Protein AF-A0A363SHT2-F1 (afdb_monomer_lite)

pLDDT: mean 72.34, std 19.56, range [39.34, 98.12]

Secondary structure (DSSP, 8-state):
-------------------------------------------HHHHHHHHHHHHTT---------EEEE-TTS-EEEESS-TT---------PPP----PPPP--TT--HHHHHHHHHHHHHHHTT-HHHHHHH--SHHHHHHHHHHHHHHHHS--TT--HHHHHHHHHHSHHHHHHHHHHHH--S-HHHHHHHHHHHHHHHTPPPP--TTSS---------------PPPP--------------PPPPP------

Structure (mmCIF, N/CA/C/O backbone):
data_AF-A0A363SHT2-F1
#
_entry.id   AF-A0A363SHT2-F1
#
loop_
_atom_site.group_PDB
_atom_site.id
_atom_site.type_symbol
_atom_site.label_atom_id
_atom_site.label_alt_id
_atom_site.label_comp_id
_atom_site.label_asym_id
_atom_site.label_entity_id
_atom_site.label_seq_id
_atom_site.pdbx_PDB_ins_code
_atom_site.Cartn_x
_atom_site.Cartn_y
_atom_site.Cartn_z
_atom_site.occupancy
_atom_site.B_iso_or_equiv
_atom_site.auth_seq_id
_atom_site.auth_comp_id
_atom_site.auth_asym_id
_atom_site.auth_atom_id
_atom_site.pdbx_PDB_model_num
ATOM 1 N N . MET A 1 1 ? 30.665 39.919 7.867 1.00 50.56 1 MET A N 1
ATOM 2 C CA . MET A 1 1 ? 29.995 41.044 7.183 1.00 50.56 1 MET A CA 1
ATOM 3 C C . MET A 1 1 ? 30.290 40.945 5.694 1.00 50.56 1 MET A C 1
ATOM 5 O O . MET A 1 1 ? 31.398 41.287 5.340 1.00 50.56 1 MET A O 1
ATOM 9 N N . VAL A 1 2 ? 29.365 40.445 4.868 1.00 44.41 2 VAL A N 1
ATOM 10 C CA . VAL A 1 2 ? 28.997 40.974 3.534 1.00 44.41 2 VAL A CA 1
ATOM 11 C C . VAL A 1 2 ? 27.617 40.382 3.218 1.00 44.41 2 VAL A C 1
ATOM 13 O O . VAL A 1 2 ? 27.341 39.222 3.510 1.00 44.41 2 VAL A O 1
ATOM 16 N N . ARG A 1 3 ? 26.731 41.256 2.747 1.00 39.69 3 ARG A N 1
ATOM 17 C CA . ARG A 1 3 ? 25.292 41.101 2.521 1.00 39.69 3 ARG A CA 1
ATOM 18 C C . ARG A 1 3 ? 25.002 40.490 1.142 1.00 39.69 3 ARG A C 1
ATOM 20 O O . ARG A 1 3 ? 25.698 40.808 0.191 1.00 39.69 3 ARG A O 1
ATOM 27 N N . ALA A 1 4 ? 23.912 39.722 1.097 1.00 48.81 4 ALA A N 1
ATOM 28 C CA . ALA A 1 4 ? 22.814 39.714 0.119 1.00 48.81 4 ALA A CA 1
ATOM 29 C C . ALA A 1 4 ? 23.090 39.887 -1.390 1.00 48.81 4 ALA A C 1
ATOM 31 O O . ALA A 1 4 ? 23.512 40.951 -1.826 1.00 48.81 4 ALA A O 1
ATOM 32 N N . ALA A 1 5 ? 22.585 38.930 -2.177 1.00 49.59 5 ALA A N 1
ATOM 33 C CA . ALA A 1 5 ? 21.776 39.219 -3.364 1.00 49.59 5 ALA A CA 1
ATOM 34 C C . ALA A 1 5 ? 20.878 38.014 -3.699 1.00 49.59 5 ALA A C 1
ATOM 36 O O . ALA A 1 5 ? 21.358 36.937 -4.038 1.00 49.59 5 ALA A O 1
ATOM 37 N N . SER A 1 6 ? 19.569 38.223 -3.572 1.00 49.66 6 SER A N 1
ATOM 38 C CA . SER A 1 6 ? 18.498 37.406 -4.143 1.00 49.66 6 SER A CA 1
ATOM 39 C C . SER A 1 6 ? 17.915 38.217 -5.297 1.00 49.66 6 SER A C 1
ATOM 41 O O . SER A 1 6 ? 17.675 39.409 -5.089 1.00 49.66 6 SER A O 1
ATOM 43 N N . PRO A 1 7 ? 17.663 37.609 -6.464 1.00 59.47 7 PRO A N 1
ATOM 44 C CA . PRO A 1 7 ? 16.694 38.184 -7.385 1.00 59.47 7 PRO A CA 1
ATOM 45 C C . PRO A 1 7 ? 15.676 37.161 -7.921 1.00 59.47 7 PRO A C 1
ATOM 47 O O . PRO A 1 7 ? 16.001 36.010 -8.192 1.00 59.47 7 PRO A O 1
ATOM 50 N N . ASP A 1 8 ? 14.450 37.669 -8.053 1.00 48.62 8 ASP A N 1
ATOM 51 C CA . ASP A 1 8 ? 13.393 37.320 -9.011 1.00 48.62 8 ASP A CA 1
ATOM 52 C C . ASP A 1 8 ? 12.760 35.913 -8.907 1.00 48.62 8 ASP A C 1
ATOM 54 O O . ASP A 1 8 ? 13.366 34.891 -9.190 1.00 48.62 8 ASP A O 1
ATOM 58 N N . GLY A 1 9 ? 11.494 35.739 -8.515 1.00 46.78 9 GLY A N 1
ATOM 59 C CA . GLY A 1 9 ? 10.354 36.632 -8.718 1.00 46.78 9 GLY A CA 1
ATOM 60 C C . GLY A 1 9 ? 9.773 36.454 -10.122 1.00 46.78 9 GLY A C 1
ATOM 61 O O . GLY A 1 9 ? 9.769 37.392 -10.908 1.00 46.78 9 GLY A O 1
ATOM 62 N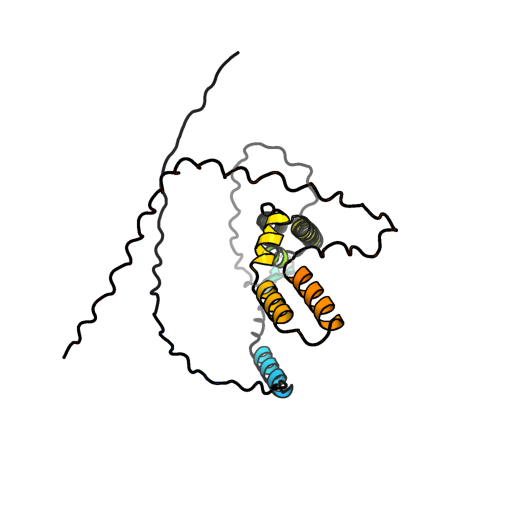 N . GLN A 1 10 ? 9.259 35.259 -10.434 1.00 49.62 10 GLN A N 1
ATOM 63 C CA . GLN A 1 10 ? 8.329 35.068 -11.550 1.00 49.62 10 GLN A CA 1
ATOM 64 C C . GLN A 1 10 ? 6.971 34.605 -11.037 1.00 49.62 10 GLN A C 1
ATOM 66 O O . GLN A 1 10 ? 6.826 33.571 -10.384 1.00 49.62 10 GLN A O 1
ATOM 71 N N . GLY A 1 11 ? 5.991 35.463 -11.304 1.00 43.19 11 GLY A N 1
ATOM 72 C CA . GLY A 1 11 ? 4.601 35.307 -10.946 1.00 43.19 11 GLY A CA 1
ATOM 73 C C . GLY A 1 11 ? 3.814 34.436 -11.920 1.00 43.19 11 GLY A C 1
ATOM 74 O O . GLY A 1 11 ? 4.180 34.248 -13.073 1.00 43.19 11 GLY A O 1
ATOM 75 N N . MET A 1 12 ? 2.686 33.971 -11.385 1.00 43.84 12 MET A N 1
ATOM 76 C CA . MET A 1 12 ? 1.380 33.826 -12.035 1.00 43.84 12 MET A CA 1
ATOM 77 C C . MET A 1 12 ? 1.352 33.257 -13.461 1.00 43.84 12 MET A C 1
ATOM 79 O O . MET A 1 12 ? 1.509 33.980 -14.438 1.00 43.84 12 MET A O 1
ATOM 83 N N . SER A 1 13 ? 0.843 32.029 -13.591 1.00 40.44 13 SER A N 1
ATOM 84 C CA . SER A 1 13 ? -0.590 31.832 -13.884 1.00 40.44 13 SER A CA 1
ATOM 85 C C . SER A 1 13 ? -0.982 30.345 -13.889 1.00 40.44 13 SER A C 1
ATOM 87 O O . SER A 1 13 ? -0.217 29.514 -14.374 1.00 40.44 13 SER A O 1
ATOM 89 N N . PRO A 1 14 ? -2.178 29.991 -13.384 1.00 55.97 14 PRO A N 1
ATOM 90 C CA . PRO A 1 14 ? -2.752 28.656 -13.521 1.00 55.97 14 PRO A CA 1
ATOM 91 C C . PRO A 1 14 ? -3.526 28.521 -14.846 1.00 55.97 14 PRO A C 1
ATOM 93 O O . PRO A 1 14 ? -4.375 29.370 -15.125 1.00 55.97 14 PRO A O 1
ATOM 96 N N . PRO A 1 15 ? -3.349 27.446 -15.633 1.00 53.75 15 PRO A N 1
ATOM 97 C CA . PRO A 1 15 ? -4.303 27.114 -16.676 1.00 53.75 15 PRO A CA 1
ATOM 98 C C . PRO A 1 15 ? -5.305 26.050 -16.204 1.00 53.75 15 PRO A C 1
ATOM 100 O O . PRO A 1 15 ? -4.964 24.915 -15.891 1.00 53.75 15 PRO A O 1
ATOM 103 N N . CYS A 1 16 ? -6.569 26.475 -16.211 1.00 39.34 16 CYS A N 1
ATOM 104 C CA . CYS A 1 16 ? -7.721 25.715 -16.694 1.00 39.34 16 CYS A CA 1
ATOM 105 C C . CYS A 1 16 ? -8.100 24.407 -15.974 1.00 39.34 16 CYS A C 1
ATOM 107 O O . CYS A 1 16 ? -7.708 23.308 -16.352 1.00 39.34 16 CYS A O 1
ATOM 109 N N . LYS A 1 17 ? -9.073 24.537 -15.063 1.00 46.62 17 LYS A N 1
ATOM 110 C CA . LYS A 1 17 ? -10.201 23.594 -15.002 1.00 46.62 17 LYS A CA 1
ATOM 111 C C . LYS A 1 17 ? -11.079 23.805 -16.241 1.00 46.62 17 LYS A C 1
ATOM 113 O O . LYS A 1 17 ? -11.510 24.936 -16.467 1.00 46.62 17 LYS A O 1
ATOM 118 N N . PRO A 1 18 ? -11.409 22.733 -16.970 1.00 49.47 18 PRO A N 1
ATOM 119 C CA . PRO A 1 18 ? -12.783 22.574 -17.421 1.00 49.47 18 PRO A CA 1
ATOM 120 C C . PRO A 1 18 ? -13.184 21.101 -17.344 1.00 49.47 18 PRO A C 1
ATOM 122 O O . PRO A 1 18 ? -12.811 20.323 -18.201 1.00 49.47 18 PRO A O 1
ATOM 125 N N . ASP A 1 19 ? -13.947 20.732 -16.320 1.00 44.53 19 ASP A N 1
ATOM 126 C CA . ASP A 1 19 ? -14.997 19.726 -16.484 1.00 44.53 19 ASP A CA 1
ATOM 127 C C . ASP A 1 19 ? -16.004 19.887 -15.349 1.00 44.53 19 ASP A C 1
ATOM 129 O O . ASP A 1 19 ? -15.957 19.269 -14.284 1.00 44.53 19 ASP A O 1
ATOM 133 N N . CYS A 1 20 ? -16.922 20.821 -15.598 1.00 47.88 20 CYS A N 1
ATOM 134 C CA . CYS A 1 20 ? -18.238 20.819 -14.992 1.00 47.88 20 CYS A CA 1
ATOM 135 C C . CYS A 1 20 ? -19.009 19.626 -15.562 1.00 47.88 20 CYS A C 1
ATOM 137 O O . CYS A 1 20 ? -19.718 19.760 -16.558 1.00 47.88 20 CYS A O 1
ATOM 139 N N . LEU A 1 21 ? -18.896 18.461 -14.924 1.00 50.66 21 LEU A N 1
ATOM 140 C CA . LEU A 1 21 ? -19.887 17.412 -15.122 1.00 50.66 21 LEU A CA 1
ATOM 141 C C . LEU A 1 21 ? -21.145 17.751 -14.304 1.00 50.66 21 LEU A C 1
ATOM 143 O O . LEU A 1 21 ? -21.045 18.141 -13.136 1.00 50.66 21 LEU A O 1
ATOM 147 N N . PRO A 1 22 ? -22.340 17.634 -14.903 1.00 48.81 22 PRO A N 1
ATOM 148 C CA . PRO A 1 22 ? -23.584 18.034 -14.272 1.00 48.81 22 PRO A CA 1
ATOM 149 C C . PRO A 1 22 ? -23.878 17.148 -13.062 1.00 48.81 22 PRO A C 1
ATOM 151 O O . PRO A 1 22 ? -24.035 15.930 -13.177 1.00 48.81 22 PRO A O 1
ATOM 154 N N . VAL A 1 23 ? -24.024 17.787 -11.899 1.00 45.69 23 VAL A N 1
ATOM 155 C CA . VAL A 1 23 ? -24.651 17.204 -10.711 1.00 45.69 23 VAL A CA 1
ATOM 156 C C . VAL A 1 23 ? -26.094 16.878 -11.082 1.00 45.69 23 VAL A C 1
ATOM 158 O O . VAL A 1 23 ? -27.006 17.700 -10.990 1.00 45.69 23 VAL A O 1
ATOM 161 N N . ARG A 1 24 ? -26.303 15.652 -11.556 1.00 47.28 24 ARG A N 1
ATOM 162 C CA . ARG A 1 24 ? -27.625 15.078 -11.750 1.00 47.28 24 ARG A CA 1
ATOM 163 C C . ARG A 1 24 ? -28.181 14.800 -10.359 1.00 47.28 24 ARG A C 1
ATOM 165 O O . ARG A 1 24 ? -27.897 13.773 -9.749 1.00 47.28 24 ARG A O 1
ATOM 172 N N . ALA A 1 25 ? -28.955 15.756 -9.857 1.00 50.97 25 ALA A N 1
ATOM 173 C CA . ALA A 1 25 ? -29.807 15.597 -8.695 1.00 50.97 25 ALA A CA 1
ATOM 174 C C . ALA A 1 25 ? -30.739 14.394 -8.913 1.00 50.97 25 ALA A C 1
ATOM 176 O O . ALA A 1 25 ? -31.792 14.501 -9.539 1.00 50.97 25 ALA A O 1
ATOM 177 N N . ARG A 1 26 ? -30.347 13.227 -8.399 1.00 43.50 26 ARG A N 1
ATOM 178 C CA . ARG A 1 26 ? -31.283 12.150 -8.092 1.00 43.50 26 ARG A CA 1
ATOM 179 C C . ARG A 1 26 ? -31.725 12.332 -6.650 1.00 43.50 26 ARG A C 1
ATOM 181 O O . ARG A 1 26 ? -31.137 11.774 -5.731 1.00 43.50 26 ARG A O 1
ATOM 188 N N . CYS A 1 27 ? -32.810 13.085 -6.484 1.00 44.81 27 CYS A N 1
ATOM 189 C CA . CYS A 1 27 ? -33.770 12.817 -5.424 1.00 44.81 27 CYS A CA 1
ATOM 190 C C . CYS A 1 27 ? -34.242 11.369 -5.596 1.00 44.81 27 CYS A C 1
ATOM 192 O O . CYS A 1 27 ? -35.141 11.097 -6.386 1.00 44.81 27 CYS A O 1
ATOM 194 N N . SER A 1 28 ? -33.599 10.436 -4.899 1.00 46.09 28 SER A N 1
ATOM 195 C CA . SER A 1 28 ? -34.169 9.115 -4.660 1.00 46.09 28 SER A CA 1
ATOM 196 C C . SER A 1 28 ? -34.730 9.163 -3.254 1.00 46.09 28 SER A C 1
ATOM 198 O O . SER A 1 28 ? -34.002 9.090 -2.267 1.00 46.09 28 SER A O 1
ATOM 200 N N . LEU A 1 29 ? -36.036 9.404 -3.210 1.00 44.66 29 LEU A N 1
ATOM 201 C CA . LEU A 1 29 ? -36.902 9.125 -2.079 1.00 44.66 29 LEU A CA 1
ATOM 202 C C . LEU A 1 29 ? -36.478 7.792 -1.457 1.00 44.66 29 LEU A C 1
ATOM 204 O O . LEU A 1 29 ? -36.393 6.783 -2.153 1.00 44.66 29 LEU A O 1
ATOM 208 N N . LEU A 1 30 ? -36.183 7.816 -0.161 1.00 43.12 30 LEU A N 1
ATOM 209 C CA . LEU A 1 30 ? -36.000 6.621 0.648 1.00 43.12 30 LEU A CA 1
ATOM 210 C C . LEU A 1 30 ? -37.286 5.781 0.598 1.00 43.12 30 LEU A C 1
ATOM 212 O O . LEU A 1 30 ? -38.319 6.266 1.063 1.00 43.12 30 LEU A O 1
ATOM 216 N N . PRO A 1 31 ? -37.260 4.518 0.140 1.00 44.00 31 PRO A N 1
ATOM 217 C CA . PRO A 1 31 ? -38.161 3.530 0.689 1.00 44.00 31 PRO A CA 1
ATOM 218 C C . PRO A 1 31 ? -37.568 3.086 2.029 1.00 44.00 31 PRO A C 1
ATOM 220 O O . PRO A 1 31 ? -36.501 2.477 2.101 1.00 44.00 31 PRO A O 1
ATOM 223 N N . THR A 1 32 ? -38.266 3.398 3.114 1.00 46.66 32 THR A N 1
ATOM 224 C CA . THR A 1 32 ? -38.098 2.760 4.421 1.00 46.66 32 THR A CA 1
ATOM 225 C C . THR A 1 32 ? -38.546 1.299 4.330 1.00 46.66 32 THR A C 1
ATOM 227 O O . THR A 1 32 ? -39.554 0.892 4.898 1.00 46.66 32 THR A O 1
ATOM 230 N N . SER A 1 33 ? -37.808 0.471 3.593 1.00 46.78 33 SER A N 1
ATOM 231 C CA . SER A 1 33 ? -37.979 -0.975 3.655 1.00 46.78 33 SER A CA 1
ATOM 232 C C . SER A 1 33 ? -37.160 -1.499 4.825 1.00 46.78 33 SER A C 1
ATOM 234 O O . SER A 1 33 ? -35.934 -1.581 4.772 1.00 46.78 33 SER A O 1
ATOM 236 N N . SER A 1 34 ? -37.875 -1.828 5.896 1.00 49.84 34 SER A N 1
ATOM 237 C CA . SER A 1 34 ? -37.427 -2.660 7.006 1.00 49.84 34 SER A CA 1
ATOM 238 C C . SER A 1 34 ? -36.919 -4.002 6.467 1.00 49.84 34 SER A C 1
ATOM 240 O O . SER A 1 34 ? -37.665 -4.970 6.316 1.00 49.84 34 SER A O 1
ATOM 242 N N . THR A 1 35 ? -35.637 -4.051 6.105 1.00 45.53 35 THR A N 1
ATOM 243 C CA . THR A 1 35 ? -34.984 -5.271 5.635 1.00 45.53 35 THR A CA 1
ATOM 244 C C . THR A 1 35 ? -34.654 -6.121 6.849 1.00 45.53 35 THR A C 1
ATOM 246 O O . THR A 1 35 ? -33.580 -6.043 7.447 1.00 45.53 35 THR A O 1
ATOM 249 N N . ARG A 1 36 ? -35.632 -6.944 7.223 1.00 50.72 36 ARG A N 1
ATOM 250 C CA . ARG A 1 36 ? -35.467 -8.114 8.080 1.00 50.72 36 ARG A CA 1
ATOM 251 C C . ARG A 1 36 ? -34.244 -8.886 7.570 1.00 50.72 36 ARG A C 1
ATOM 253 O O . ARG A 1 36 ? -34.292 -9.461 6.484 1.00 50.72 36 ARG A O 1
ATOM 260 N N . ARG A 1 37 ? -33.139 -8.851 8.329 1.00 46.28 37 ARG A N 1
ATOM 261 C CA . ARG A 1 37 ? -31.912 -9.637 8.099 1.00 46.28 37 ARG A CA 1
ATOM 262 C C . ARG A 1 37 ? -32.266 -11.124 8.096 1.00 46.28 37 ARG A C 1
ATOM 264 O O . ARG A 1 37 ? -32.144 -11.813 9.102 1.00 46.28 37 ARG A O 1
ATOM 271 N N . THR A 1 38 ? -32.696 -11.629 6.951 1.00 48.50 38 THR A N 1
ATOM 272 C CA . THR A 1 38 ? -32.522 -13.031 6.606 1.00 48.50 38 THR A CA 1
ATOM 273 C C . THR A 1 38 ? -31.072 -13.156 6.169 1.00 48.50 38 THR A C 1
ATOM 275 O O . THR A 1 38 ? -30.640 -12.544 5.194 1.00 48.50 38 THR A O 1
ATOM 278 N N . ARG A 1 39 ? -30.282 -13.877 6.969 1.00 44.69 39 ARG A N 1
ATOM 279 C CA . ARG A 1 39 ? -28.938 -14.315 6.595 1.00 44.69 39 ARG A CA 1
ATOM 280 C C . ARG A 1 39 ? -29.084 -15.155 5.324 1.00 44.69 39 ARG A C 1
ATOM 282 O O . ARG A 1 39 ? -29.376 -16.342 5.405 1.00 44.69 39 ARG A O 1
ATOM 289 N N . MET A 1 40 ? -28.947 -14.530 4.157 1.00 48.78 40 MET A N 1
ATOM 290 C CA . MET A 1 40 ? -28.800 -15.251 2.901 1.00 48.78 40 MET A CA 1
ATOM 291 C C . MET A 1 40 ? -27.422 -15.896 2.925 1.00 48.78 40 MET A C 1
ATOM 293 O O . MET A 1 40 ? -26.407 -15.244 2.701 1.00 48.78 40 MET A O 1
ATOM 297 N N . ILE A 1 41 ? -27.406 -17.178 3.272 1.00 55.34 41 ILE A N 1
ATOM 298 C CA . ILE A 1 41 ? -26.274 -18.068 3.056 1.00 55.34 41 ILE A CA 1
ATOM 299 C C . ILE A 1 41 ? -26.055 -18.085 1.533 1.00 55.34 41 ILE A C 1
ATOM 301 O O . ILE A 1 41 ? -26.952 -18.533 0.813 1.00 55.34 41 ILE A O 1
ATOM 305 N N . PRO A 1 42 ? -24.944 -17.543 1.005 1.00 53.88 42 PRO A N 1
ATOM 306 C CA . PRO A 1 42 ? -24.718 -17.505 -0.432 1.00 53.88 42 PRO A CA 1
ATOM 307 C C . PRO A 1 42 ? -24.632 -18.943 -0.949 1.00 53.88 42 PRO A C 1
ATOM 309 O O . PRO A 1 42 ? -23.798 -19.729 -0.506 1.00 53.88 42 PRO A O 1
ATOM 312 N N . HIS A 1 43 ? -25.538 -19.313 -1.855 1.00 52.31 43 HIS A N 1
ATOM 313 C CA . HIS A 1 43 ? -25.543 -20.650 -2.435 1.00 52.31 43 HIS A CA 1
ATOM 314 C C . HIS A 1 43 ? -24.277 -20.855 -3.281 1.00 52.31 43 HIS A C 1
ATOM 316 O O . HIS A 1 43 ? -24.085 -20.120 -4.256 1.00 52.31 43 HIS A O 1
ATOM 322 N N . PRO A 1 44 ? -23.445 -21.870 -2.973 1.00 71.19 44 PRO A N 1
ATOM 323 C CA . PRO A 1 44 ? -22.157 -22.090 -3.640 1.00 71.19 44 PRO A CA 1
ATOM 324 C C . PRO A 1 44 ? -22.311 -22.300 -5.154 1.00 71.19 44 PRO A C 1
ATOM 326 O O . PRO A 1 44 ? -21.435 -21.939 -5.935 1.00 71.19 44 PRO A O 1
ATOM 329 N N . ILE A 1 45 ? -23.480 -22.781 -5.584 1.00 73.75 45 ILE A N 1
ATOM 330 C CA . ILE A 1 45 ? -23.828 -23.022 -6.987 1.00 73.75 45 ILE A CA 1
ATOM 331 C C . ILE A 1 45 ? -23.872 -21.717 -7.803 1.00 73.75 45 ILE A C 1
ATOM 333 O O . ILE A 1 45 ? -23.447 -21.695 -8.956 1.00 73.75 45 ILE A O 1
ATOM 337 N N . ARG A 1 46 ? -24.330 -20.601 -7.214 1.00 67.94 46 ARG A N 1
ATOM 338 C CA . ARG A 1 46 ? -24.373 -19.309 -7.925 1.00 67.94 46 ARG A CA 1
ATOM 339 C C . ARG A 1 46 ? -22.984 -18.701 -8.107 1.00 67.94 46 ARG A C 1
ATOM 341 O O . ARG A 1 46 ? -22.751 -18.011 -9.093 1.00 67.94 46 ARG A O 1
ATOM 348 N N . LEU A 1 47 ? -22.066 -18.994 -7.188 1.00 74.56 47 LEU A N 1
ATOM 349 C CA . LEU A 1 47 ? -20.681 -18.531 -7.257 1.00 74.56 47 LEU A CA 1
ATOM 350 C C . LEU A 1 47 ? -19.886 -19.335 -8.302 1.00 74.56 47 LEU A C 1
ATOM 352 O O . LEU A 1 47 ? -19.142 -18.749 -9.083 1.00 74.56 47 LEU A O 1
ATOM 356 N N . ALA A 1 48 ? -20.135 -20.646 -8.403 1.00 74.38 48 ALA A N 1
ATOM 3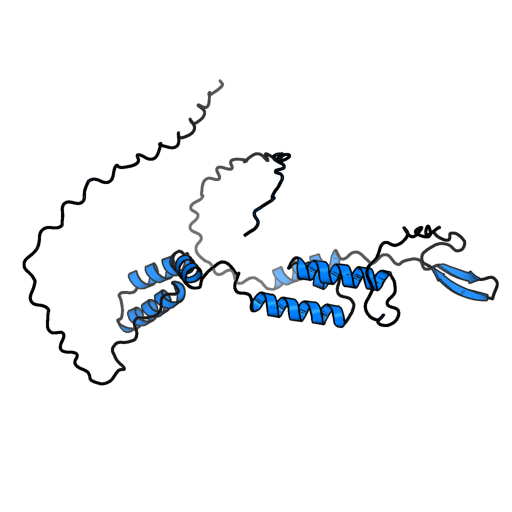57 C CA . ALA A 1 48 ? -19.533 -21.507 -9.424 1.00 74.38 48 ALA A CA 1
ATOM 358 C C . ALA A 1 48 ? -19.947 -21.127 -10.861 1.00 74.38 48 ALA A C 1
ATOM 360 O O . ALA A 1 48 ? -19.100 -21.067 -11.752 1.00 74.38 48 ALA A O 1
ATOM 361 N N . LEU A 1 49 ? -21.229 -20.809 -11.089 1.00 75.31 49 LEU A N 1
ATOM 362 C CA . LEU A 1 49 ? -21.715 -20.383 -12.411 1.00 75.31 49 LEU A CA 1
ATOM 363 C C . LEU A 1 49 ? -21.127 -19.035 -12.852 1.00 75.31 49 LEU A C 1
ATOM 365 O O . LEU A 1 49 ? -20.779 -18.874 -14.020 1.00 75.31 49 LEU A O 1
ATOM 369 N N . ALA A 1 50 ? -20.961 -18.088 -11.924 1.00 77.31 50 ALA A N 1
ATOM 370 C CA . ALA A 1 50 ? -20.316 -16.811 -12.222 1.00 77.31 50 ALA A CA 1
ATOM 371 C C . ALA A 1 50 ? -18.831 -16.988 -12.584 1.00 77.31 50 ALA A C 1
ATOM 373 O O . ALA A 1 50 ? -18.343 -16.340 -13.506 1.00 77.31 50 ALA A O 1
ATOM 374 N N . PHE A 1 51 ? -18.125 -17.902 -11.911 1.00 76.62 51 PHE A N 1
ATOM 375 C CA . PHE A 1 51 ? -16.715 -18.171 -12.196 1.00 76.62 51 PHE A CA 1
ATOM 376 C C . PHE A 1 51 ? -16.509 -18.814 -13.577 1.00 76.62 51 PHE A C 1
ATOM 378 O O . PHE A 1 51 ? -15.630 -18.392 -14.326 1.00 76.62 51 PHE A O 1
ATOM 385 N N . MET A 1 52 ? -17.360 -19.773 -13.961 1.00 77.81 52 MET A N 1
ATOM 386 C CA . MET A 1 52 ? -17.282 -20.420 -15.281 1.00 77.81 52 MET A CA 1
ATOM 387 C C . MET A 1 52 ? -17.555 -19.447 -16.438 1.00 77.81 52 MET A C 1
ATOM 389 O O . MET A 1 52 ? -16.894 -19.536 -17.471 1.00 77.81 52 MET A O 1
ATOM 393 N N . ALA A 1 53 ? -18.459 -18.476 -16.263 1.00 77.31 53 ALA A N 1
ATOM 394 C CA . ALA A 1 53 ? -18.726 -17.461 -17.286 1.00 77.31 53 ALA A CA 1
ATOM 395 C C . ALA A 1 53 ? -17.526 -16.519 -17.524 1.00 77.31 53 ALA A C 1
ATOM 397 O O . ALA A 1 53 ? -17.288 -16.087 -18.652 1.00 77.31 53 ALA A O 1
ATOM 398 N N . ILE A 1 54 ? -16.736 -16.233 -16.483 1.00 76.31 54 ILE A N 1
ATOM 399 C CA . ILE A 1 54 ? -15.546 -15.373 -16.589 1.00 76.31 54 ILE A CA 1
ATOM 400 C C . ILE A 1 54 ? -14.408 -16.101 -17.321 1.00 76.31 54 ILE A C 1
ATOM 402 O O . ILE A 1 54 ? -13.713 -15.495 -18.133 1.00 76.31 54 ILE A O 1
ATOM 406 N N . LEU A 1 55 ? -14.256 -17.413 -17.114 1.00 72.12 55 LEU A N 1
ATOM 407 C CA . LEU A 1 55 ? -13.234 -18.216 -17.796 1.00 72.12 55 LEU A CA 1
ATOM 408 C C . LEU A 1 55 ? -13.469 -18.320 -19.313 1.00 72.12 55 LEU A C 1
ATOM 410 O O . LEU A 1 55 ? -12.502 -18.296 -20.073 1.00 72.12 55 LEU A O 1
ATOM 414 N N . SER A 1 56 ? -14.726 -18.341 -19.775 1.00 72.06 56 SER A N 1
ATOM 415 C CA . SER A 1 56 ? -15.044 -18.422 -21.213 1.00 72.06 56 SER A CA 1
ATOM 416 C C . SER A 1 56 ? -14.766 -17.147 -22.018 1.00 72.06 56 SER A C 1
ATOM 418 O O . SER A 1 56 ? -14.756 -17.201 -23.244 1.00 72.06 56 SER A O 1
ATOM 420 N N . ALA A 1 57 ? -14.531 -16.009 -21.358 1.00 65.12 57 ALA A N 1
ATOM 421 C CA . ALA A 1 57 ? -14.251 -14.736 -22.026 1.00 65.12 57 ALA A CA 1
ATOM 422 C C . ALA A 1 57 ? -12.747 -14.428 -22.160 1.00 65.12 57 ALA A C 1
ATOM 424 O O . ALA A 1 57 ? -12.380 -13.323 -22.561 1.00 65.12 57 ALA A O 1
ATOM 425 N N . SER A 1 58 ? -11.869 -15.381 -21.830 1.00 54.22 58 SER A N 1
ATOM 426 C CA . SER A 1 58 ? -10.426 -15.190 -21.990 1.00 54.22 58 SER A CA 1
ATOM 427 C C . SER A 1 58 ? -10.071 -15.193 -23.481 1.00 54.22 58 SER A C 1
ATOM 429 O O . SER A 1 58 ? -10.329 -16.195 -24.153 1.00 54.22 58 SER A O 1
ATOM 431 N N . PRO A 1 59 ? -9.504 -14.103 -24.028 1.00 58.38 59 PRO A N 1
ATOM 432 C CA . PRO A 1 59 ? -9.129 -14.056 -25.431 1.00 58.38 59 PRO A CA 1
ATOM 433 C C . PRO A 1 59 ? -8.096 -15.147 -25.710 1.00 58.38 59 PRO A C 1
ATOM 435 O O . PRO A 1 59 ? -7.075 -15.246 -25.029 1.00 58.38 59 PRO A O 1
ATOM 438 N N . VAL A 1 60 ? -8.377 -15.978 -26.714 1.00 65.31 60 VAL A N 1
ATOM 439 C CA . VAL A 1 60 ? -7.409 -16.923 -27.271 1.00 65.31 60 VAL A CA 1
ATOM 440 C C . VAL A 1 60 ? -6.204 -16.098 -27.704 1.00 65.31 60 VAL A C 1
ATOM 442 O O . VAL A 1 60 ? -6.329 -15.244 -28.582 1.00 65.31 60 VAL A O 1
ATOM 445 N N . PHE A 1 61 ? -5.065 -16.300 -27.040 1.00 54.44 61 PHE A N 1
ATOM 446 C CA . PHE A 1 61 ? -3.807 -15.665 -27.410 1.00 54.44 61 PHE A CA 1
ATOM 447 C C . PHE A 1 61 ? -3.601 -15.866 -28.909 1.00 54.44 61 PHE A C 1
ATOM 449 O O . PHE A 1 61 ? -3.543 -17.002 -29.385 1.00 54.44 61 PHE A O 1
ATOM 456 N N . ALA A 1 62 ? -3.568 -14.757 -29.646 1.00 57.72 62 ALA A N 1
ATOM 457 C CA . ALA A 1 62 ? -3.302 -14.755 -31.070 1.00 57.72 62 ALA A CA 1
ATOM 458 C C . ALA A 1 62 ? -2.027 -15.568 -31.313 1.00 57.72 62 ALA A C 1
ATOM 460 O O . ALA A 1 62 ? -0.962 -15.232 -30.795 1.00 57.72 62 ALA A O 1
ATOM 461 N N . GLN A 1 63 ? -2.150 -16.674 -32.045 1.00 61.44 63 GLN A N 1
ATOM 462 C CA . GLN A 1 63 ? -1.004 -17.465 -32.464 1.00 61.44 63 GLN A CA 1
ATOM 463 C C . GLN A 1 63 ? -0.183 -16.594 -33.417 1.00 61.44 63 GLN A C 1
ATOM 465 O O . GLN A 1 63 ? -0.542 -16.440 -34.583 1.00 61.44 63 GLN A O 1
ATOM 470 N N . GLY A 1 64 ? 0.875 -15.964 -32.901 1.00 68.38 64 GLY A N 1
ATOM 471 C CA . GLY A 1 64 ? 1.822 -15.213 -33.717 1.00 68.38 64 GLY A CA 1
ATOM 472 C C . GLY A 1 64 ? 2.390 -16.133 -34.795 1.00 68.38 64 GLY A C 1
ATOM 473 O O . GLY A 1 64 ? 2.936 -17.194 -34.486 1.00 68.38 64 GLY A O 1
ATOM 474 N N . GLN A 1 65 ? 2.202 -15.773 -36.064 1.00 78.00 65 GLN A N 1
ATOM 475 C CA . GLN A 1 65 ? 2.802 -16.500 -37.177 1.00 78.00 65 GLN A CA 1
ATOM 476 C C . GLN A 1 65 ? 4.294 -16.158 -37.231 1.00 78.00 65 GLN A C 1
ATOM 478 O O . GLN A 1 65 ? 4.678 -15.096 -37.706 1.00 78.00 65 GLN A O 1
ATOM 483 N N . PHE A 1 66 ? 5.140 -17.062 -36.738 1.00 84.75 66 PHE A N 1
ATOM 484 C CA . PHE A 1 66 ? 6.589 -16.929 -36.867 1.00 84.75 66 PHE A CA 1
ATOM 485 C C . PHE A 1 66 ? 7.030 -17.354 -38.272 1.00 84.75 66 PHE A C 1
ATOM 487 O O . PHE A 1 66 ? 6.823 -18.498 -38.687 1.00 84.75 66 PHE A O 1
ATOM 494 N N . HIS A 1 67 ? 7.691 -16.457 -38.999 1.00 86.75 67 HIS A N 1
ATOM 495 C CA . HIS A 1 67 ? 8.279 -16.746 -40.300 1.00 86.75 67 HIS A CA 1
ATOM 496 C C . HIS A 1 67 ? 9.711 -17.264 -40.131 1.00 86.75 67 HIS A C 1
ATOM 498 O O . HIS A 1 67 ? 10.563 -16.633 -39.503 1.00 86.75 67 HIS A O 1
ATOM 504 N N . LYS A 1 68 ? 9.989 -18.438 -40.708 1.00 93.25 68 LYS A N 1
ATOM 505 C CA . LYS A 1 68 ? 11.329 -19.034 -40.751 1.00 93.25 68 LYS A CA 1
ATOM 506 C C . LYS A 1 68 ? 12.115 -18.426 -41.917 1.00 93.25 68 LYS A C 1
ATOM 508 O O . LYS A 1 68 ? 11.867 -18.770 -43.069 1.00 93.25 68 LYS A O 1
ATOM 513 N N . CYS A 1 69 ? 13.077 -17.562 -41.620 1.00 91.19 69 CYS A N 1
ATOM 514 C CA . CYS A 1 69 ? 13.949 -16.929 -42.605 1.00 91.19 69 CYS A CA 1
ATOM 515 C C . CYS A 1 69 ? 15.304 -17.633 -42.663 1.00 91.19 69 CYS A C 1
ATOM 517 O O . CYS A 1 69 ? 15.936 -17.860 -41.631 1.00 91.19 69 CYS A O 1
ATOM 519 N N . VAL A 1 70 ? 15.762 -17.962 -43.870 1.00 93.81 70 VAL A N 1
ATOM 520 C CA . VAL A 1 70 ? 17.096 -18.527 -44.111 1.00 93.81 70 VAL A CA 1
ATOM 521 C C . VAL A 1 70 ? 17.955 -17.443 -44.747 1.00 93.81 70 VAL A C 1
ATOM 523 O O . VAL A 1 70 ? 17.560 -16.866 -45.758 1.00 93.81 70 VAL A O 1
ATOM 526 N N . ASP A 1 71 ? 19.093 -17.127 -44.136 1.00 88.38 71 ASP A N 1
ATOM 527 C CA . ASP A 1 71 ? 20.030 -16.156 -44.698 1.00 88.38 71 ASP A CA 1
ATOM 528 C C . ASP A 1 71 ? 20.875 -16.759 -45.839 1.00 88.38 71 ASP A C 1
ATOM 530 O O . ASP A 1 71 ? 20.881 -17.969 -46.077 1.00 88.38 71 ASP A O 1
ATOM 534 N N . ALA A 1 72 ? 21.636 -15.914 -46.542 1.00 90.69 72 ALA A N 1
ATOM 535 C CA . 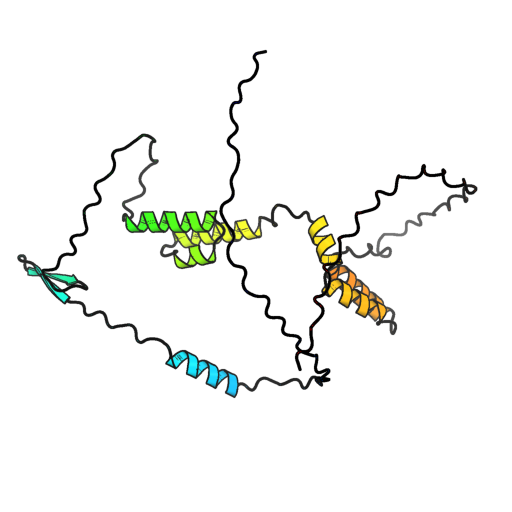ALA A 1 72 ? 22.529 -16.347 -47.623 1.00 90.69 72 ALA A CA 1
ATOM 536 C C . ALA A 1 72 ? 23.656 -17.299 -47.164 1.00 90.69 72 ALA A C 1
ATOM 538 O O . ALA A 1 72 ? 24.328 -17.902 -47.996 1.00 90.69 72 ALA A O 1
ATOM 539 N N . LYS A 1 73 ? 23.879 -17.436 -45.850 1.00 89.69 73 LYS A N 1
ATOM 540 C CA . LYS A 1 73 ? 24.863 -18.340 -45.238 1.00 89.69 73 LYS A CA 1
ATOM 541 C C . LYS A 1 73 ? 24.221 -19.643 -44.740 1.00 89.69 73 LYS A C 1
ATOM 543 O O . LYS A 1 73 ? 24.910 -20.459 -44.133 1.00 89.69 73 LYS A O 1
ATOM 548 N N . GLY A 1 74 ? 22.923 -19.847 -44.979 1.00 91.06 74 GLY A N 1
ATOM 549 C CA . GLY A 1 74 ? 22.173 -21.025 -44.541 1.00 91.06 74 GLY A CA 1
ATOM 550 C C . GLY A 1 74 ? 21.742 -20.997 -43.069 1.00 91.06 74 GLY A C 1
ATOM 551 O O . GLY A 1 74 ? 21.227 -21.994 -42.563 1.00 91.06 74 GLY A O 1
ATOM 552 N N . LYS A 1 75 ? 21.922 -19.881 -42.357 1.00 86.69 75 LYS A N 1
ATOM 553 C CA . LYS A 1 75 ? 21.479 -19.726 -40.970 1.00 86.69 75 LYS A CA 1
ATOM 554 C C . LYS A 1 75 ? 19.977 -19.463 -40.932 1.00 86.69 75 LYS A C 1
ATOM 556 O O . LYS A 1 75 ? 19.462 -18.560 -41.589 1.00 86.69 75 LYS A O 1
ATOM 561 N N . VAL A 1 76 ? 19.281 -20.230 -40.101 1.00 91.31 76 VAL A N 1
ATOM 562 C CA . VAL A 1 76 ? 17.846 -20.073 -39.857 1.00 91.31 76 VAL A CA 1
ATOM 563 C C . VAL A 1 76 ? 17.617 -19.068 -38.728 1.00 91.31 76 VAL A C 1
ATOM 565 O O . VAL A 1 76 ? 18.180 -19.206 -37.643 1.00 91.31 76 VAL A O 1
ATOM 568 N N . THR A 1 77 ? 16.755 -18.084 -38.963 1.00 87.88 77 THR A N 1
ATOM 569 C CA . THR A 1 77 ? 16.239 -17.154 -37.949 1.00 87.88 77 THR A CA 1
ATOM 570 C C . THR A 1 77 ? 14.712 -17.150 -37.993 1.00 87.88 77 THR A C 1
ATOM 572 O O . THR A 1 77 ? 14.131 -17.274 -39.067 1.00 87.88 77 THR A O 1
ATOM 575 N N . TYR A 1 78 ? 14.058 -17.052 -36.837 1.00 88.88 78 TYR A N 1
ATOM 576 C CA . TYR A 1 78 ? 12.600 -16.940 -36.744 1.00 88.88 78 TYR A CA 1
ATOM 577 C C . TYR A 1 78 ? 12.256 -15.493 -36.411 1.00 88.88 78 TYR A C 1
ATOM 579 O O . TYR A 1 78 ? 12.811 -14.943 -35.461 1.00 88.88 78 TYR A O 1
ATOM 587 N N . GLN A 1 79 ? 11.406 -14.871 -37.223 1.00 86.06 79 GLN A N 1
ATOM 588 C CA . GLN A 1 79 ? 10.993 -13.479 -37.056 1.00 86.06 79 GLN A CA 1
ATOM 589 C C . GLN A 1 79 ? 9.469 -13.372 -37.149 1.00 86.06 79 GLN A C 1
ATOM 591 O O . GLN A 1 79 ? 8.834 -14.151 -37.856 1.00 86.06 79 GLN A O 1
ATOM 596 N N . ASP A 1 80 ? 8.895 -12.386 -36.462 1.00 86.69 80 ASP A N 1
ATOM 597 C CA . ASP A 1 80 ? 7.448 -12.110 -36.462 1.00 86.69 80 ASP A CA 1
ATOM 598 C C . ASP A 1 80 ? 6.963 -11.391 -37.736 1.00 86.69 80 ASP A C 1
ATOM 600 O O . ASP A 1 80 ? 5.774 -11.136 -37.905 1.00 86.69 80 ASP A O 1
ATOM 604 N N . PHE A 1 81 ? 7.884 -11.060 -38.646 1.00 83.00 81 PHE A N 1
ATOM 605 C CA . PHE A 1 81 ? 7.623 -10.331 -39.887 1.00 83.00 81 PHE A CA 1
ATOM 606 C C . PHE A 1 81 ? 8.110 -11.139 -41.102 1.00 83.00 81 PHE A C 1
ATOM 608 O O . PHE A 1 81 ? 9.052 -11.930 -40.977 1.00 83.00 81 PHE A O 1
ATOM 615 N N . PRO A 1 82 ? 7.504 -10.959 -42.291 1.00 86.94 82 PRO A N 1
ATOM 616 C CA . PRO A 1 82 ? 7.918 -11.665 -43.499 1.00 86.94 82 PRO A CA 1
ATOM 617 C C . PRO A 1 82 ? 9.371 -11.343 -43.878 1.00 86.94 82 PRO A C 1
ATOM 619 O O . PRO A 1 82 ? 9.812 -10.191 -43.848 1.00 86.94 82 PRO A O 1
ATOM 622 N N . CYS A 1 83 ? 10.119 -12.378 -44.267 1.00 88.81 83 CYS A N 1
ATOM 623 C CA . CYS A 1 83 ? 11.533 -12.270 -44.620 1.00 88.81 83 CYS A CA 1
ATOM 624 C C . CYS A 1 83 ? 11.748 -11.226 -45.728 1.00 88.81 83 CYS A C 1
ATOM 626 O O . CYS A 1 83 ? 11.114 -11.292 -46.778 1.00 88.81 83 CYS A O 1
ATOM 628 N N . GLY A 1 84 ? 12.655 -10.272 -45.504 1.00 81.44 84 GLY A N 1
ATOM 629 C CA . GLY A 1 84 ? 12.961 -9.195 -46.456 1.00 81.44 84 GLY A CA 1
ATOM 630 C C . GLY A 1 84 ? 12.314 -7.847 -46.127 1.00 81.44 84 GLY A C 1
ATOM 631 O O . GLY A 1 84 ? 12.753 -6.835 -46.663 1.00 81.44 84 GLY A O 1
ATOM 632 N N . GLN A 1 85 ? 11.360 -7.796 -45.193 1.00 75.69 85 GLN A N 1
ATOM 633 C CA . GLN A 1 85 ? 10.896 -6.542 -44.596 1.00 75.69 85 GLN A CA 1
ATOM 634 C C . GLN A 1 85 ? 11.617 -6.317 -43.269 1.00 75.69 85 GLN A C 1
ATOM 636 O O . GLN A 1 85 ? 11.057 -6.512 -42.194 1.00 75.69 85 GLN A O 1
ATOM 641 N N . ALA A 1 86 ? 12.897 -5.945 -43.335 1.00 62.94 86 ALA A N 1
ATOM 642 C CA . ALA A 1 86 ? 13.575 -5.457 -42.143 1.00 62.94 86 ALA A CA 1
ATOM 643 C C . ALA A 1 86 ? 12.868 -4.161 -41.709 1.00 62.94 86 ALA A C 1
ATOM 645 O O . ALA A 1 86 ? 12.808 -3.226 -42.516 1.00 62.94 86 ALA A O 1
ATOM 646 N N . PRO A 1 87 ? 12.343 -4.063 -40.473 1.00 59.97 87 PRO A N 1
ATOM 647 C CA . PRO A 1 87 ? 11.946 -2.774 -39.945 1.00 59.97 87 PRO A CA 1
ATOM 648 C C . PRO A 1 87 ? 13.189 -1.898 -40.028 1.00 59.97 87 PRO A C 1
ATOM 650 O O . PRO A 1 87 ? 14.238 -2.250 -39.484 1.00 59.97 87 PRO A O 1
ATOM 653 N N . THR A 1 88 ? 13.105 -0.787 -40.754 1.00 55.56 88 THR A N 1
ATOM 654 C CA . THR A 1 88 ? 14.130 0.250 -40.707 1.00 55.56 88 THR A CA 1
ATOM 655 C C . THR A 1 88 ? 14.035 0.867 -39.317 1.00 55.56 88 THR A C 1
ATOM 657 O O . THR A 1 88 ? 13.400 1.896 -39.115 1.00 55.56 88 THR A O 1
ATOM 660 N N . VAL A 1 89 ? 14.570 0.166 -38.315 1.00 52.84 89 VAL A N 1
ATOM 661 C CA . VAL A 1 89 ? 14.765 0.694 -36.973 1.00 52.84 89 VAL A CA 1
ATOM 662 C C . VAL A 1 89 ? 15.770 1.809 -37.170 1.00 52.84 89 VAL A C 1
ATOM 664 O O . VAL A 1 89 ? 16.965 1.555 -37.309 1.00 52.84 89 VAL A O 1
ATOM 667 N N . GLY A 1 90 ? 15.256 3.031 -37.308 1.00 46.19 90 GLY A N 1
ATOM 668 C CA . GLY A 1 90 ? 16.068 4.226 -37.406 1.00 46.19 90 GLY A CA 1
ATOM 669 C C . GLY A 1 90 ? 17.068 4.195 -36.266 1.00 46.19 90 GLY A C 1
ATOM 670 O O . GLY A 1 90 ? 16.687 4.200 -35.098 1.00 46.19 90 GLY A O 1
ATOM 671 N N . THR A 1 91 ? 18.343 4.082 -36.616 1.00 41.03 91 THR A N 1
ATOM 672 C CA . THR A 1 91 ? 19.469 4.319 -35.722 1.00 41.03 91 THR A CA 1
ATOM 673 C C . THR A 1 91 ? 19.202 5.644 -35.009 1.00 41.03 91 THR A C 1
ATOM 675 O O . THR A 1 91 ? 19.153 6.668 -35.693 1.00 41.03 91 THR A O 1
ATOM 678 N N . PRO A 1 92 ? 18.969 5.672 -33.684 1.00 51.22 92 PRO A N 1
ATOM 679 C CA . PRO A 1 92 ? 18.830 6.934 -32.984 1.00 51.22 92 PRO A CA 1
ATOM 680 C C . PRO A 1 92 ? 20.180 7.644 -33.058 1.00 51.22 92 PRO A C 1
ATOM 682 O O . PRO A 1 92 ? 21.175 7.190 -32.492 1.00 51.22 92 PRO A O 1
ATOM 685 N N . GLU A 1 93 ? 20.215 8.731 -33.820 1.00 41.84 93 GLU A N 1
ATOM 686 C CA . GLU A 1 93 ? 21.343 9.645 -33.886 1.00 41.84 93 GLU A CA 1
ATOM 687 C C . GLU A 1 93 ? 21.577 10.197 -32.477 1.00 41.84 93 GLU A C 1
ATOM 689 O O . GLU A 1 93 ? 20.726 10.869 -31.894 1.00 41.84 93 GLU A O 1
ATOM 694 N N . ALA A 1 94 ? 22.699 9.802 -31.882 1.00 45.03 94 ALA A N 1
ATOM 695 C CA . ALA A 1 94 ? 23.057 10.156 -30.522 1.00 45.03 94 ALA A CA 1
ATOM 696 C C . ALA A 1 94 ? 23.300 11.675 -30.410 1.00 45.03 94 ALA A C 1
ATOM 698 O O . ALA A 1 94 ? 24.210 12.184 -31.071 1.00 45.03 94 ALA A O 1
ATOM 699 N N . PRO A 1 95 ? 22.572 12.420 -29.554 1.00 52.69 95 PRO A N 1
ATOM 700 C CA . PRO A 1 95 ? 22.970 13.777 -29.216 1.00 52.69 95 PRO A CA 1
ATOM 701 C C . PRO A 1 95 ? 24.263 13.742 -28.391 1.00 52.69 95 PRO A C 1
ATOM 703 O O . PRO A 1 95 ? 24.389 13.018 -27.402 1.00 52.69 95 PRO A O 1
ATOM 706 N N . ARG A 1 96 ? 25.247 14.519 -28.853 1.00 47.38 96 ARG A N 1
ATOM 707 C CA . ARG A 1 96 ? 26.578 14.659 -28.256 1.00 47.38 96 ARG A CA 1
ATOM 708 C C . ARG A 1 96 ? 26.518 15.185 -26.818 1.00 47.38 96 ARG A C 1
ATOM 710 O O . ARG A 1 96 ? 25.786 16.112 -26.493 1.00 47.38 96 ARG A O 1
ATOM 717 N N . SER A 1 97 ? 27.383 14.573 -26.021 1.00 48.19 97 SER A N 1
ATOM 718 C CA . SER A 1 97 ? 27.736 14.759 -24.617 1.00 48.19 97 SER A CA 1
ATOM 719 C C . SER A 1 97 ? 27.832 16.192 -24.078 1.00 48.19 97 SER A C 1
ATOM 721 O O . SER A 1 97 ? 28.459 17.059 -24.680 1.00 48.19 97 SER A O 1
ATOM 723 N N . GLY A 1 98 ? 27.386 16.343 -22.826 1.00 43.38 98 GLY A N 1
ATOM 724 C CA . GLY A 1 98 ? 27.819 17.369 -21.878 1.00 43.38 98 GLY A CA 1
ATOM 725 C C . GLY A 1 98 ? 27.911 16.795 -20.454 1.00 43.38 98 GLY A C 1
ATOM 726 O O . GLY A 1 98 ? 26.900 16.665 -19.782 1.00 43.38 98 GLY A O 1
ATOM 727 N N . ALA A 1 99 ? 29.131 16.411 -20.059 1.00 44.69 99 ALA A N 1
ATOM 728 C CA . ALA A 1 99 ? 29.706 16.277 -18.708 1.00 44.69 99 ALA A CA 1
ATOM 729 C C . ALA A 1 99 ? 28.857 15.781 -17.504 1.00 44.69 99 ALA A C 1
ATOM 731 O O . ALA A 1 99 ? 28.151 16.560 -16.874 1.00 44.69 99 ALA A O 1
ATOM 732 N N . ALA A 1 100 ? 29.109 14.535 -17.074 1.00 45.62 100 ALA A N 1
ATOM 733 C CA . ALA A 1 100 ? 29.438 14.139 -15.688 1.00 45.62 100 ALA A CA 1
ATOM 734 C C . ALA A 1 100 ? 29.802 12.635 -15.656 1.00 45.62 100 ALA A C 1
ATOM 736 O O . ALA A 1 100 ? 29.113 11.824 -16.271 1.00 45.62 100 ALA A O 1
ATOM 737 N N . SER A 1 101 ? 30.900 12.267 -14.984 1.00 46.56 101 SER A N 1
ATOM 738 C CA . SER A 1 101 ? 31.436 10.894 -14.897 1.00 46.56 101 SER A CA 1
ATOM 739 C C . SER A 1 101 ? 30.389 9.836 -14.514 1.00 46.56 101 SER A C 1
ATOM 741 O O . SER A 1 101 ? 29.814 9.945 -13.429 1.00 46.56 101 SER A O 1
ATOM 743 N N . PRO A 1 102 ? 30.198 8.762 -15.305 1.00 48.38 102 PRO A N 1
ATOM 744 C CA . PRO A 1 102 ? 29.467 7.592 -14.846 1.00 48.38 102 PRO A CA 1
ATOM 745 C C . PRO A 1 102 ? 30.384 6.647 -14.053 1.00 48.38 102 PRO A C 1
ATOM 747 O O . PRO A 1 102 ? 31.496 6.319 -14.468 1.00 48.38 102 PRO A O 1
ATOM 750 N N . ALA A 1 103 ? 29.880 6.227 -12.895 1.00 50.56 103 ALA A N 1
ATOM 751 C CA . ALA A 1 103 ? 30.407 5.174 -12.031 1.00 50.56 103 ALA A CA 1
ATOM 752 C C . ALA A 1 103 ? 30.545 3.824 -12.791 1.00 50.56 103 ALA A C 1
ATOM 754 O O . ALA A 1 103 ? 29.959 3.678 -13.869 1.00 50.56 103 ALA A O 1
ATOM 755 N N . PRO A 1 104 ? 31.340 2.857 -12.281 1.00 47.84 104 PRO A N 1
ATOM 756 C CA . PRO A 1 104 ? 31.808 1.706 -13.050 1.00 47.84 104 PRO A CA 1
ATOM 757 C C . PRO A 1 104 ? 30.658 0.878 -13.627 1.00 47.84 104 PRO A C 1
ATOM 759 O O . PRO A 1 104 ? 29.654 0.607 -12.976 1.00 47.84 104 PRO A O 1
ATOM 762 N N . ALA A 1 105 ? 30.831 0.518 -14.896 1.00 49.44 105 ALA A N 1
ATOM 763 C CA . ALA A 1 105 ? 29.870 -0.206 -15.702 1.00 49.44 105 ALA A CA 1
ATOM 764 C C . ALA A 1 105 ? 29.711 -1.649 -15.208 1.00 49.44 105 ALA A C 1
ATOM 766 O O . ALA A 1 105 ? 30.533 -2.510 -15.522 1.00 49.44 105 ALA A O 1
ATOM 767 N N . ASP A 1 106 ? 28.611 -1.916 -14.510 1.00 53.09 106 ASP A N 1
ATOM 768 C CA . ASP A 1 106 ? 28.087 -3.269 -14.380 1.00 53.09 106 ASP A CA 1
ATOM 769 C C . ASP A 1 106 ? 27.648 -3.773 -15.767 1.00 53.09 106 ASP A C 1
ATOM 771 O O . ASP A 1 106 ? 26.764 -3.228 -16.435 1.00 53.09 106 ASP A O 1
ATOM 775 N N . SER A 1 107 ? 28.391 -4.777 -16.222 1.00 48.00 107 SER A N 1
ATOM 776 C CA . SER A 1 107 ? 28.154 -5.748 -17.290 1.00 48.00 107 SER A CA 1
ATOM 777 C C . SER A 1 107 ? 26.861 -5.596 -18.105 1.00 48.00 107 SER A C 1
ATOM 779 O O . SER A 1 107 ? 25.816 -6.125 -17.751 1.00 48.00 107 SER A O 1
ATOM 781 N N . ALA A 1 108 ? 26.983 -4.940 -19.263 1.00 53.34 108 ALA A N 1
ATOM 782 C CA . ALA A 1 108 ? 26.246 -5.200 -20.509 1.00 53.34 108 ALA A CA 1
ATOM 783 C C . ALA A 1 108 ? 24.729 -5.506 -20.437 1.00 53.34 108 ALA A C 1
ATOM 785 O O . ALA A 1 108 ? 24.215 -6.257 -21.267 1.00 53.34 108 ALA A O 1
ATOM 786 N N . SER A 1 109 ? 23.979 -4.890 -19.521 1.00 65.62 109 SER A N 1
ATOM 787 C CA . SER A 1 109 ? 22.514 -4.886 -19.604 1.00 65.62 109 SER A CA 1
ATOM 788 C C . SER A 1 109 ? 22.093 -4.225 -20.918 1.00 65.62 109 SER A C 1
ATOM 790 O O . SER A 1 109 ? 22.527 -3.107 -21.222 1.00 65.62 109 SER A O 1
ATOM 792 N N . SER A 1 110 ? 21.274 -4.920 -21.713 1.00 87.75 110 SER A N 1
ATOM 793 C CA . SER A 1 110 ? 20.752 -4.413 -22.987 1.00 87.75 110 SER A CA 1
ATOM 794 C C . SER A 1 110 ? 20.118 -3.020 -22.801 1.00 87.75 110 SER A C 1
ATOM 796 O O . SER A 1 110 ? 19.642 -2.699 -21.706 1.00 87.75 110 SER A O 1
ATOM 798 N N . PRO A 1 111 ? 20.080 -2.158 -23.836 1.00 91.38 111 PRO A N 1
ATOM 799 C CA . PRO A 1 111 ? 19.492 -0.819 -23.713 1.00 91.38 111 PRO A CA 1
ATOM 800 C C . PRO A 1 111 ? 18.044 -0.850 -23.197 1.00 91.38 111 PRO A C 1
ATOM 802 O O . PRO A 1 111 ? 17.637 0.048 -22.466 1.00 91.38 111 PRO A O 1
ATOM 805 N N . VAL A 1 112 ? 17.299 -1.915 -23.508 1.00 92.75 112 VAL A N 1
ATOM 806 C CA . VAL A 1 112 ? 15.938 -2.154 -23.004 1.00 92.75 112 VAL A CA 1
ATOM 807 C C . VAL A 1 112 ? 15.932 -2.425 -21.498 1.00 92.75 112 VAL A C 1
ATOM 809 O O . VAL A 1 112 ? 15.109 -1.857 -20.785 1.00 92.75 112 VAL A O 1
ATOM 812 N N . MET A 1 113 ? 16.870 -3.230 -20.988 1.00 92.06 113 MET A N 1
ATOM 813 C CA . MET A 1 113 ? 16.972 -3.492 -19.548 1.00 92.06 113 MET A CA 1
ATOM 814 C C . MET A 1 113 ? 17.256 -2.212 -18.768 1.00 92.06 113 MET A C 1
ATOM 816 O O . MET A 1 113 ? 16.575 -1.932 -17.793 1.00 92.06 113 MET A O 1
ATOM 820 N N . ARG A 1 114 ? 18.147 -1.347 -19.265 1.00 92.81 114 ARG A N 1
ATOM 821 C CA . ARG A 1 114 ? 18.407 -0.048 -18.619 1.00 92.81 114 ARG A CA 1
ATOM 822 C C . ARG A 1 114 ? 17.158 0.834 -18.525 1.00 92.81 114 ARG A C 1
ATOM 824 O O . ARG A 1 114 ? 16.988 1.548 -17.539 1.00 92.81 114 ARG A O 1
ATOM 831 N N . GLN A 1 115 ? 16.290 0.798 -19.538 1.00 94.75 115 GLN A N 1
ATOM 832 C CA . GLN A 1 115 ? 15.023 1.535 -19.516 1.00 94.75 115 GLN A CA 1
ATOM 833 C C . GLN A 1 115 ? 14.038 0.944 -18.502 1.00 94.75 115 GLN A C 1
ATOM 835 O O . GLN A 1 115 ? 13.383 1.701 -17.788 1.00 94.75 115 GLN A O 1
ATOM 840 N N . LEU A 1 116 ? 13.960 -0.387 -18.407 1.00 95.75 116 LEU A N 1
ATOM 841 C CA . LEU A 1 116 ? 13.146 -1.077 -17.405 1.00 95.75 116 LEU A CA 1
ATOM 842 C C . LEU A 1 116 ? 13.617 -0.759 -15.984 1.00 95.75 116 LEU A C 1
ATOM 844 O O . LEU A 1 116 ? 12.798 -0.357 -15.162 1.00 95.75 116 LEU A O 1
ATOM 848 N N . ASP A 1 117 ? 14.920 -0.840 -15.717 1.00 96.06 117 ASP A N 1
ATOM 849 C CA . ASP A 1 117 ? 15.502 -0.513 -14.413 1.00 96.06 117 ASP A CA 1
ATOM 850 C C . ASP A 1 117 ? 15.162 0.933 -14.010 1.00 96.06 117 ASP A C 1
ATOM 852 O O . ASP A 1 117 ? 14.739 1.200 -12.882 1.00 96.06 117 ASP A O 1
ATOM 856 N N . ALA A 1 118 ? 15.305 1.879 -14.947 1.00 96.31 118 ALA A N 1
ATOM 857 C CA . ALA A 1 118 ? 14.969 3.283 -14.725 1.00 96.31 118 ALA A CA 1
ATOM 858 C C . ALA A 1 118 ? 13.469 3.483 -14.458 1.00 96.31 118 ALA A C 1
ATOM 860 O O . ALA A 1 118 ? 13.103 4.233 -13.553 1.00 96.31 118 ALA A O 1
ATOM 861 N N . ALA A 1 119 ? 12.598 2.795 -15.201 1.00 97.50 119 ALA A N 1
ATOM 862 C CA . ALA A 1 119 ? 11.151 2.881 -15.028 1.00 97.50 119 ALA A CA 1
ATOM 863 C C . ALA A 1 119 ? 10.687 2.278 -13.692 1.00 97.50 119 ALA A C 1
ATOM 865 O O . ALA A 1 119 ? 9.838 2.866 -13.019 1.00 97.50 119 ALA A O 1
ATOM 866 N N . VAL A 1 120 ? 11.270 1.149 -13.273 1.00 98.12 120 VAL A N 1
ATOM 867 C CA . VAL A 1 120 ? 11.003 0.529 -11.965 1.00 98.12 120 VAL A CA 1
ATOM 868 C C . VAL A 1 120 ? 11.443 1.463 -10.840 1.00 98.12 120 VAL A C 1
ATOM 870 O O . VAL A 1 120 ? 10.646 1.757 -9.949 1.00 98.12 120 VAL A O 1
ATOM 873 N N . LYS A 1 121 ? 12.665 2.008 -10.904 1.00 97.25 121 LYS A N 1
ATOM 874 C CA . LYS A 1 121 ? 13.158 2.973 -9.906 1.00 97.25 121 LYS A CA 1
ATOM 875 C C . LYS A 1 121 ? 12.308 4.242 -9.851 1.00 97.25 121 LYS A C 1
ATOM 877 O O . LYS A 1 121 ? 12.008 4.719 -8.761 1.00 97.25 121 LYS A O 1
ATOM 882 N N . ALA A 1 122 ? 11.876 4.766 -10.999 1.00 97.56 122 ALA A N 1
ATOM 883 C CA . ALA A 1 122 ? 10.992 5.929 -11.060 1.00 97.56 122 ALA A CA 1
ATOM 884 C C . ALA A 1 122 ? 9.619 5.647 -10.425 1.00 97.56 122 ALA A C 1
ATOM 886 O O . ALA A 1 122 ? 9.119 6.474 -9.664 1.00 97.56 122 ALA A O 1
ATOM 887 N N . ALA A 1 123 ? 9.030 4.473 -10.678 1.00 97.75 123 ALA A N 1
ATOM 888 C CA . ALA A 1 123 ? 7.772 4.066 -10.051 1.00 97.75 123 ALA A CA 1
ATOM 889 C C . ALA A 1 123 ? 7.913 3.914 -8.525 1.00 97.75 123 ALA A C 1
ATOM 891 O O . ALA A 1 123 ? 7.052 4.378 -7.779 1.00 97.75 123 ALA A O 1
ATOM 892 N N . ILE A 1 124 ? 9.025 3.338 -8.051 1.00 97.38 124 ILE A N 1
ATOM 893 C CA . ILE A 1 124 ? 9.340 3.242 -6.617 1.00 97.38 124 ILE A CA 1
ATOM 894 C C . ILE A 1 124 ? 9.480 4.637 -5.990 1.00 97.38 124 ILE A C 1
ATOM 896 O O . ILE A 1 124 ? 8.868 4.905 -4.956 1.00 97.38 124 ILE A O 1
ATOM 900 N N . ALA A 1 125 ? 10.223 5.546 -6.631 1.00 95.75 125 ALA A N 1
ATOM 901 C CA . ALA A 1 125 ? 10.397 6.921 -6.160 1.00 95.75 125 ALA A CA 1
ATOM 902 C C . ALA A 1 125 ? 9.064 7.692 -6.092 1.00 95.75 125 ALA A C 1
ATOM 904 O O . ALA A 1 125 ? 8.851 8.479 -5.171 1.00 95.75 125 ALA A O 1
ATOM 905 N N . GLY A 1 126 ? 8.144 7.418 -7.022 1.00 95.50 126 GLY A N 1
ATOM 906 C CA . GLY A 1 126 ? 6.776 7.944 -7.028 1.00 95.50 126 GLY A CA 1
ATOM 907 C C . GLY A 1 126 ? 5.816 7.286 -6.027 1.00 95.50 126 GLY A C 1
ATOM 908 O O . GLY A 1 126 ? 4.663 7.693 -5.958 1.00 95.50 126 GLY A O 1
ATOM 909 N N . ARG A 1 127 ? 6.266 6.293 -5.243 1.00 93.69 127 ARG A N 1
ATOM 910 C CA . ARG A 1 127 ? 5.443 5.441 -4.355 1.00 93.69 127 ARG A CA 1
ATOM 911 C C . ARG A 1 127 ? 4.382 4.587 -5.073 1.00 93.69 127 ARG A C 1
ATOM 913 O O . ARG A 1 127 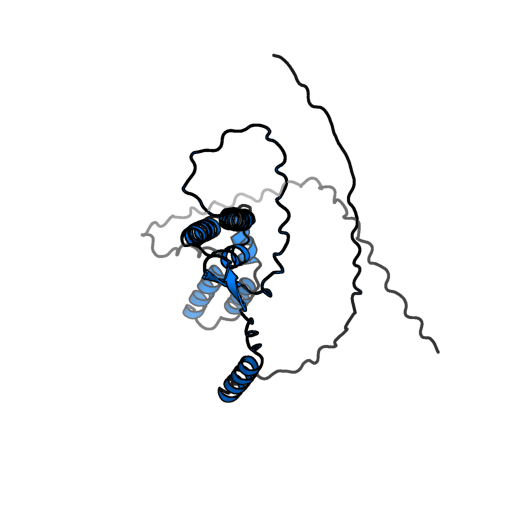? 3.515 4.016 -4.415 1.00 93.69 127 ARG A O 1
ATOM 920 N N . ASP A 1 128 ? 4.504 4.390 -6.384 1.00 96.56 128 ASP A N 1
ATOM 921 C CA . ASP A 1 128 ? 3.585 3.593 -7.206 1.00 96.56 128 ASP A CA 1
ATOM 922 C C . ASP A 1 128 ? 4.007 2.110 -7.266 1.00 96.56 128 ASP A C 1
ATOM 924 O O . ASP A 1 128 ? 4.346 1.567 -8.325 1.00 96.56 128 ASP A O 1
ATOM 928 N N . LEU A 1 129 ? 3.966 1.415 -6.121 1.00 96.75 129 LEU A N 1
ATOM 929 C CA . LEU A 1 129 ? 4.355 -0.005 -6.029 1.00 96.75 129 LEU A CA 1
ATOM 930 C C . LEU A 1 129 ? 3.593 -0.942 -6.991 1.00 96.75 129 LEU A C 1
ATOM 932 O O . LEU A 1 129 ? 4.233 -1.827 -7.562 1.00 96.75 129 LEU A O 1
ATOM 936 N N . PRO A 1 130 ? 2.276 -0.778 -7.251 1.00 97.44 130 PRO A N 1
ATOM 937 C CA . PRO A 1 130 ? 1.571 -1.628 -8.213 1.00 97.44 130 PRO A CA 1
ATOM 938 C C . PRO A 1 130 ? 2.147 -1.523 -9.629 1.00 97.44 130 PRO A C 1
ATOM 940 O O . PRO A 1 130 ? 2.287 -2.529 -10.323 1.00 97.44 130 PRO A O 1
ATOM 943 N N . ARG A 1 131 ? 2.537 -0.311 -10.044 1.00 97.56 131 ARG A N 1
ATOM 944 C CA . ARG A 1 131 ? 3.160 -0.073 -11.348 1.00 97.56 131 ARG A CA 1
ATOM 945 C C . ARG A 1 131 ? 4.572 -0.651 -11.397 1.00 97.56 131 ARG A C 1
ATOM 947 O O . ARG A 1 131 ? 4.923 -1.274 -12.393 1.00 97.56 131 ARG A O 1
ATOM 954 N N . ALA A 1 132 ? 5.350 -0.497 -10.324 1.00 97.94 132 ALA A N 1
ATOM 955 C CA . ALA A 1 132 ? 6.686 -1.082 -10.220 1.00 97.94 132 ALA A CA 1
ATOM 956 C C . ALA A 1 132 ? 6.649 -2.617 -10.350 1.00 97.94 132 ALA A C 1
ATOM 958 O O . ALA A 1 132 ? 7.420 -3.178 -11.125 1.00 97.94 132 ALA A O 1
ATOM 959 N N . ARG A 1 133 ? 5.699 -3.290 -9.680 1.00 98.06 133 ARG A N 1
ATOM 960 C CA . ARG A 1 133 ? 5.501 -4.751 -9.774 1.00 98.06 133 ARG A CA 1
ATOM 961 C C . ARG A 1 133 ? 5.158 -5.214 -11.192 1.00 98.06 133 ARG A C 1
ATOM 963 O O . ARG A 1 133 ? 5.637 -6.258 -11.612 1.00 98.06 133 ARG A O 1
ATOM 970 N N . GLY A 1 134 ? 4.381 -4.431 -11.945 1.00 97.56 134 GLY A N 1
ATOM 971 C CA . GLY A 1 134 ? 4.070 -4.732 -13.349 1.00 97.56 134 GLY A CA 1
ATOM 972 C C . GLY A 1 134 ? 5.258 -4.588 -14.310 1.00 97.56 134 GLY A C 1
ATOM 973 O O . GLY A 1 134 ? 5.240 -5.172 -15.388 1.00 97.56 134 GLY A O 1
ATOM 974 N N . LEU A 1 135 ? 6.289 -3.827 -13.927 1.00 97.50 135 LEU A N 1
ATOM 975 C CA . LEU A 1 135 ? 7.512 -3.608 -14.711 1.00 97.50 135 LEU A CA 1
ATOM 976 C C . LEU A 1 135 ? 8.679 -4.513 -14.262 1.00 97.50 135 LEU A C 1
ATOM 978 O O . LEU A 1 135 ? 9.722 -4.568 -14.917 1.00 97.50 135 LEU A O 1
ATOM 982 N N . ALA A 1 136 ? 8.533 -5.213 -13.136 1.00 96.88 136 ALA A N 1
ATOM 983 C CA . ALA A 1 136 ? 9.582 -6.031 -12.548 1.00 96.88 136 ALA A CA 1
ATOM 984 C C . ALA A 1 136 ? 9.734 -7.372 -13.280 1.00 96.88 136 ALA A C 1
ATOM 986 O O . ALA A 1 136 ? 8.871 -8.241 -13.207 1.00 96.88 136 ALA A O 1
ATOM 987 N N . VAL A 1 137 ? 10.869 -7.550 -13.961 1.00 96.50 137 VAL A N 1
ATOM 988 C CA . VAL A 1 137 ? 11.206 -8.786 -14.689 1.00 96.50 137 VAL A CA 1
ATOM 989 C C . VAL A 1 137 ? 12.465 -9.476 -14.158 1.00 96.50 137 VAL A C 1
ATOM 991 O O . VAL A 1 137 ? 12.693 -10.642 -14.463 1.00 96.50 137 VAL A O 1
ATOM 994 N N . THR A 1 138 ? 13.276 -8.790 -13.348 1.00 95.75 138 THR A N 1
ATOM 995 C CA . THR A 1 138 ? 14.507 -9.333 -12.750 1.00 95.75 138 THR A CA 1
ATOM 996 C C . THR A 1 138 ? 14.356 -9.507 -11.245 1.00 95.75 138 THR A C 1
ATOM 998 O O . THR A 1 138 ? 13.559 -8.818 -10.610 1.00 95.75 138 THR A O 1
ATOM 1001 N N . ALA A 1 139 ? 15.166 -10.388 -10.652 1.00 96.56 139 ALA A N 1
ATOM 1002 C CA . ALA A 1 139 ? 15.244 -10.537 -9.197 1.00 96.56 139 ALA A CA 1
ATOM 1003 C C . ALA A 1 139 ? 15.610 -9.214 -8.498 1.00 96.56 139 ALA A C 1
ATOM 1005 O O . ALA A 1 139 ? 15.031 -8.880 -7.469 1.00 96.56 139 ALA A O 1
ATOM 1006 N N . GLN A 1 140 ? 16.494 -8.422 -9.112 1.00 96.19 140 GLN A N 1
ATOM 1007 C CA . GLN A 1 140 ? 16.911 -7.124 -8.584 1.00 96.19 140 GLN A CA 1
ATOM 1008 C C . GLN A 1 140 ? 15.747 -6.120 -8.506 1.00 96.19 140 GLN A C 1
ATOM 1010 O O . GLN A 1 140 ? 15.652 -5.357 -7.548 1.00 96.19 140 GLN A O 1
ATOM 1015 N N . HIS A 1 141 ? 14.810 -6.146 -9.464 1.00 97.38 141 HIS A N 1
ATOM 1016 C CA . HIS A 1 141 ? 13.604 -5.309 -9.397 1.00 97.38 141 HIS A CA 1
ATOM 1017 C C . HIS A 1 141 ? 12.722 -5.680 -8.208 1.00 97.38 141 HIS A C 1
ATOM 1019 O O . HIS A 1 141 ? 12.198 -4.796 -7.533 1.00 97.38 141 HIS A O 1
ATOM 1025 N N . TRP A 1 142 ? 12.568 -6.978 -7.942 1.00 97.75 142 TRP A N 1
ATOM 1026 C CA . TRP A 1 142 ? 11.781 -7.459 -6.809 1.00 97.75 142 TRP A CA 1
ATOM 1027 C C . TRP A 1 142 ? 12.406 -7.075 -5.467 1.00 97.75 142 TRP A C 1
ATOM 1029 O O . TRP A 1 142 ? 11.670 -6.712 -4.554 1.00 97.75 142 TRP A O 1
ATOM 1039 N N . GLU A 1 143 ? 13.736 -7.077 -5.367 1.00 97.88 143 GLU A N 1
ATOM 1040 C CA . GLU A 1 143 ? 14.454 -6.628 -4.170 1.00 97.88 143 GLU A CA 1
ATOM 1041 C C . GLU A 1 143 ? 14.216 -5.137 -3.889 1.00 97.88 143 GLU A C 1
ATOM 1043 O O . GLU A 1 143 ? 13.794 -4.783 -2.788 1.00 97.88 143 GLU A O 1
ATOM 1048 N N . TRP A 1 144 ? 14.351 -4.271 -4.902 1.00 97.50 144 TRP A N 1
ATOM 1049 C CA . TRP A 1 144 ? 14.045 -2.842 -4.747 1.00 97.50 144 TRP A CA 1
ATOM 1050 C C . TRP A 1 144 ? 12.586 -2.588 -4.346 1.00 97.50 144 TRP A C 1
ATOM 1052 O O . TRP A 1 144 ? 12.305 -1.686 -3.558 1.00 97.50 144 TRP A O 1
ATOM 1062 N N . ILE A 1 145 ? 11.641 -3.372 -4.873 1.00 97.69 145 ILE A N 1
ATOM 1063 C CA . ILE A 1 145 ? 10.220 -3.255 -4.518 1.00 97.69 145 ILE A CA 1
ATOM 1064 C C . ILE A 1 145 ? 9.976 -3.696 -3.074 1.00 97.69 145 ILE A C 1
ATOM 1066 O O . ILE A 1 145 ? 9.232 -3.022 -2.363 1.00 97.69 145 ILE A O 1
ATOM 1070 N N . ALA A 1 146 ? 10.585 -4.801 -2.640 1.00 97.75 146 ALA A N 1
ATOM 1071 C CA . ALA A 1 146 ? 10.443 -5.305 -1.278 1.00 97.75 146 ALA A CA 1
ATOM 1072 C C . ALA A 1 146 ? 11.006 -4.308 -0.252 1.00 97.75 146 ALA A C 1
ATOM 1074 O O . ALA A 1 146 ? 10.342 -3.997 0.738 1.00 97.75 146 ALA A O 1
ATOM 1075 N N . GLU A 1 147 ? 12.180 -3.736 -0.530 1.00 96.81 147 GLU A N 1
ATOM 1076 C CA . GLU A 1 147 ? 12.776 -2.684 0.297 1.00 96.81 147 GLU A CA 1
ATOM 1077 C C . GLU A 1 147 ? 11.880 -1.435 0.344 1.00 96.81 147 GLU A C 1
ATOM 1079 O O . GLU A 1 147 ? 11.633 -0.865 1.410 1.00 96.81 147 GLU A O 1
ATOM 1084 N N . ALA A 1 148 ? 11.328 -1.022 -0.800 1.00 95.62 148 ALA A N 1
ATOM 1085 C CA . ALA A 1 148 ? 10.412 0.110 -0.866 1.00 95.62 148 ALA A CA 1
ATOM 1086 C C . ALA A 1 148 ? 9.115 -0.128 -0.075 1.00 95.62 148 ALA A C 1
ATOM 1088 O O . ALA A 1 148 ? 8.624 0.791 0.577 1.00 95.62 148 ALA A O 1
ATOM 1089 N N . GLU A 1 149 ? 8.566 -1.342 -0.100 1.00 94.88 149 GLU A N 1
ATOM 1090 C CA . GLU A 1 149 ? 7.378 -1.721 0.672 1.00 94.88 149 GLU A CA 1
ATOM 1091 C C . GLU A 1 149 ? 7.652 -1.690 2.179 1.00 94.88 149 GLU A C 1
ATOM 1093 O O . GLU A 1 149 ? 6.861 -1.125 2.939 1.00 94.88 149 GLU A O 1
ATOM 1098 N N . GLN A 1 150 ? 8.810 -2.195 2.607 1.00 93.88 150 GLN A N 1
ATOM 1099 C CA . GLN A 1 150 ? 9.236 -2.118 4.002 1.00 93.88 150 GLN A CA 1
ATOM 1100 C C . GLN A 1 150 ? 9.419 -0.662 4.453 1.00 93.88 150 GLN A C 1
ATOM 1102 O O . GLN A 1 150 ? 8.923 -0.270 5.510 1.00 93.88 150 GLN A O 1
ATOM 1107 N N . ASN A 1 151 ? 10.051 0.171 3.623 1.00 89.94 151 ASN A N 1
ATOM 1108 C CA . ASN A 1 151 ? 10.221 1.597 3.897 1.00 89.94 151 ASN A CA 1
ATOM 1109 C C . ASN A 1 151 ? 8.886 2.359 3.925 1.00 89.94 151 ASN A C 1
ATOM 1111 O O . ASN A 1 151 ? 8.738 3.299 4.705 1.00 89.94 151 ASN A O 1
ATOM 1115 N N . GLN A 1 152 ? 7.894 1.963 3.121 1.00 85.75 152 GLN A N 1
ATOM 1116 C CA . GLN A 1 152 ? 6.549 2.545 3.183 1.00 85.75 152 GLN A CA 1
ATOM 1117 C C . GLN A 1 152 ? 5.801 2.161 4.461 1.00 85.75 152 GLN A C 1
ATOM 1119 O O . GLN A 1 152 ? 5.107 3.003 5.022 1.00 85.75 152 GLN A O 1
ATOM 1124 N N . GLN A 1 153 ? 5.957 0.928 4.947 1.00 81.56 153 GLN A N 1
ATOM 1125 C CA . GLN A 1 153 ? 5.393 0.514 6.236 1.00 81.56 153 GLN A CA 1
ATOM 1126 C C . GLN A 1 153 ? 6.094 1.208 7.412 1.00 81.56 153 GLN A C 1
ATOM 1128 O O . GLN A 1 153 ? 5.450 1.554 8.401 1.00 81.56 153 GLN A O 1
ATOM 1133 N N . ALA A 1 154 ? 7.405 1.437 7.294 1.00 78.38 154 ALA A N 1
ATOM 1134 C CA . ALA A 1 154 ? 8.224 2.077 8.319 1.00 78.38 154 ALA A CA 1
ATOM 1135 C C . ALA A 1 154 ? 8.118 3.609 8.338 1.00 78.38 154 ALA A C 1
ATOM 1137 O O . ALA A 1 154 ? 8.465 4.218 9.347 1.00 78.38 154 ALA A O 1
ATOM 1138 N N . GLN A 1 155 ? 7.651 4.246 7.260 1.00 69.56 155 GLN A N 1
ATOM 1139 C CA . GLN A 1 155 ? 7.285 5.660 7.275 1.00 69.56 155 GLN A CA 1
ATOM 1140 C C . GLN A 1 155 ? 5.814 5.797 7.687 1.00 69.56 155 GLN A C 1
ATOM 1142 O O . GLN A 1 155 ? 4.941 5.781 6.812 1.00 69.56 155 GLN A O 1
ATOM 1147 N N . PRO A 1 156 ? 5.497 5.979 8.989 1.00 61.59 156 PRO A N 1
ATOM 1148 C CA . PRO A 1 156 ? 4.176 6.455 9.370 1.00 61.59 156 PRO A CA 1
ATOM 1149 C C . PRO A 1 156 ? 3.974 7.766 8.623 1.00 61.59 156 PRO A C 1
ATOM 1151 O O . PRO A 1 156 ? 4.830 8.638 8.737 1.00 61.59 156 PRO A O 1
ATOM 1154 N N . VAL A 1 157 ? 2.912 7.852 7.812 1.00 67.12 157 VAL A N 1
ATOM 1155 C CA . VAL A 1 157 ? 2.521 9.009 6.988 1.00 67.12 157 VAL A CA 1
ATOM 1156 C C . VAL A 1 157 ? 3.050 10.300 7.617 1.00 67.12 157 VAL A C 1
ATOM 1158 O O . VAL A 1 157 ? 2.490 10.809 8.591 1.00 67.12 157 VAL A O 1
ATOM 1161 N N . THR A 1 158 ? 4.208 10.748 7.124 1.00 62.38 158 THR A N 1
ATOM 1162 C CA . THR A 1 158 ? 5.068 11.740 7.770 1.00 62.38 158 THR A CA 1
ATOM 1163 C C . THR A 1 158 ? 4.364 13.083 7.689 1.00 62.38 158 THR A C 1
ATOM 1165 O O . THR A 1 158 ? 4.427 13.788 6.689 1.00 62.38 158 THR A O 1
ATOM 1168 N N . GLY A 1 159 ? 3.590 13.381 8.727 1.00 67.31 159 GLY A N 1
ATOM 1169 C CA . GLY A 1 159 ? 2.698 14.535 8.779 1.00 67.31 159 GLY A CA 1
ATOM 1170 C C . GLY A 1 159 ? 1.507 14.356 9.716 1.00 67.31 159 GLY A C 1
ATOM 1171 O O . GLY A 1 159 ? 0.896 15.352 10.085 1.00 67.31 159 GLY A O 1
ATOM 1172 N N . ARG A 1 160 ? 1.189 13.126 10.139 1.00 69.56 160 ARG A N 1
ATOM 1173 C CA . ARG A 1 160 ? 0.198 12.880 11.194 1.00 69.56 160 ARG A CA 1
ATOM 1174 C C . ARG A 1 160 ? 0.903 12.371 12.434 1.00 69.56 160 ARG A C 1
ATOM 1176 O O . ARG A 1 160 ? 1.491 11.293 12.435 1.00 69.56 160 ARG A O 1
ATOM 1183 N N . THR A 1 161 ? 0.884 13.181 13.481 1.00 83.56 161 THR A N 1
ATOM 1184 C CA . THR A 1 161 ? 1.420 12.781 14.780 1.00 83.56 161 THR A CA 1
ATOM 1185 C C . THR A 1 161 ? 0.559 11.658 15.372 1.00 83.56 161 THR A C 1
ATOM 1187 O O . THR A 1 161 ? -0.609 11.495 15.014 1.00 83.56 161 THR A O 1
ATOM 1190 N N . GLN A 1 162 ? 1.092 10.894 16.331 1.00 81.44 162 GLN A N 1
ATOM 1191 C CA . GLN A 1 162 ? 0.290 9.915 17.083 1.00 81.44 162 GLN A CA 1
ATOM 1192 C C . GLN A 1 162 ? -0.941 10.572 17.743 1.00 81.44 162 GLN A C 1
ATOM 1194 O O . GLN A 1 162 ? -1.978 9.931 17.911 1.00 81.44 162 GLN A O 1
ATOM 1199 N N . ALA A 1 163 ? -0.845 11.862 18.084 1.00 83.56 163 ALA A N 1
ATOM 1200 C CA . ALA A 1 163 ? -1.961 12.649 18.594 1.00 83.56 163 ALA A CA 1
ATOM 1201 C C . ALA A 1 163 ? -3.054 12.867 17.532 1.00 83.56 163 ALA A C 1
ATOM 1203 O O . ALA A 1 163 ? -4.232 12.740 17.859 1.00 83.56 163 ALA A O 1
ATOM 1204 N N . ASP A 1 164 ? -2.687 13.102 16.270 1.00 85.44 164 ASP A N 1
ATOM 1205 C CA . ASP A 1 164 ? -3.650 13.238 15.167 1.00 85.44 164 ASP A CA 1
ATOM 1206 C C . ASP A 1 164 ? -4.369 11.917 14.890 1.00 85.44 164 ASP A C 1
ATOM 1208 O O . ASP A 1 164 ? -5.587 11.897 14.734 1.00 85.44 164 ASP A O 1
ATOM 1212 N N . LEU A 1 165 ? -3.645 10.791 14.916 1.00 83.81 165 LEU A N 1
ATOM 1213 C CA . LEU A 1 165 ? -4.253 9.463 14.775 1.00 83.81 165 LEU A CA 1
ATOM 1214 C C . LEU A 1 165 ? -5.232 9.156 15.917 1.00 83.81 165 LEU A C 1
ATOM 1216 O O . LEU A 1 165 ? -6.290 8.570 15.681 1.00 83.81 165 LEU A O 1
ATOM 1220 N N . ARG A 1 166 ? -4.922 9.577 17.152 1.00 87.19 166 ARG A N 1
ATOM 1221 C CA . ARG A 1 166 ? -5.858 9.480 18.286 1.00 87.19 166 ARG A CA 1
ATOM 1222 C C . ARG A 1 166 ? -7.072 10.389 18.109 1.00 87.19 166 ARG A C 1
ATOM 1224 O O . ARG A 1 166 ? -8.190 9.951 18.366 1.00 87.19 166 ARG A O 1
ATOM 1231 N N . ALA A 1 167 ? -6.878 11.624 17.647 1.00 89.31 167 ALA A N 1
ATOM 1232 C CA . ALA A 1 167 ? -7.974 12.556 17.393 1.00 89.31 167 ALA A CA 1
ATOM 1233 C C . ALA A 1 167 ? -8.924 12.033 16.300 1.00 89.31 167 ALA A C 1
ATOM 1235 O O . ALA A 1 167 ? -10.144 12.082 16.463 1.00 89.31 167 ALA A O 1
ATOM 1236 N N . GLU A 1 168 ? -8.380 11.459 15.223 1.00 89.81 168 GLU A N 1
ATOM 1237 C CA . GLU A 1 168 ? -9.171 10.834 14.160 1.00 89.81 168 GLU A CA 1
ATOM 1238 C C . GLU A 1 168 ? -9.903 9.576 14.643 1.00 89.81 168 GLU A C 1
ATOM 1240 O O . GLU A 1 168 ? -11.093 9.417 14.355 1.00 89.81 168 GLU A O 1
ATOM 1245 N N . LYS A 1 169 ? -9.248 8.715 15.437 1.00 93.12 169 LYS A N 1
ATOM 1246 C CA . LYS A 1 169 ? -9.904 7.547 16.049 1.00 93.12 169 LYS A CA 1
ATOM 1247 C C . LYS A 1 169 ? -11.045 7.944 16.982 1.00 93.12 169 LYS A C 1
ATOM 1249 O O . LYS A 1 169 ? -12.114 7.342 16.904 1.00 93.12 169 LYS A O 1
ATOM 1254 N N . GLY A 1 170 ? -10.875 8.989 17.788 1.00 93.88 170 GLY A N 1
ATOM 1255 C CA . GLY A 1 170 ? -11.941 9.515 18.645 1.00 93.88 170 GLY A CA 1
ATOM 1256 C C . GLY A 1 170 ? -13.152 10.038 17.860 1.00 93.88 170 GLY A C 1
ATOM 1257 O O . GLY A 1 170 ? -14.284 9.956 18.334 1.00 93.88 170 GLY A O 1
ATOM 1258 N N . ALA A 1 171 ? -12.942 10.535 16.636 1.00 93.62 171 ALA A N 1
ATOM 1259 C CA . ALA A 1 171 ? -14.011 11.007 15.754 1.00 93.62 171 ALA A CA 1
ATOM 1260 C C . ALA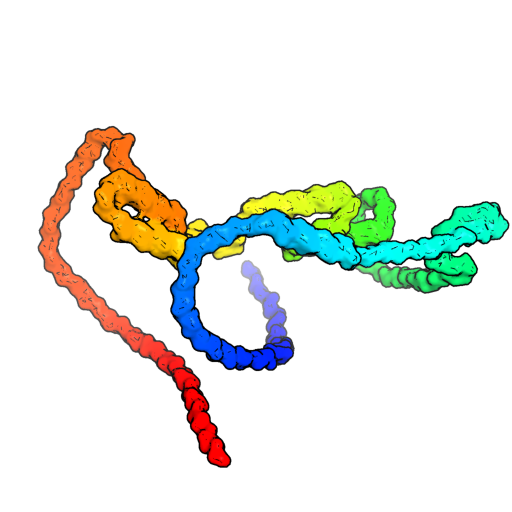 A 1 171 ? -14.641 9.906 14.876 1.00 93.62 171 ALA A C 1
ATOM 1262 O O . ALA A 1 171 ? -15.672 10.163 14.234 1.00 93.62 171 ALA A O 1
ATOM 1263 N N . SER A 1 172 ? -14.042 8.710 14.846 1.00 95.56 172 SER A N 1
ATOM 1264 C CA . SER A 1 172 ? -14.446 7.584 14.002 1.00 95.56 172 SER A CA 1
ATOM 1265 C C . SER A 1 172 ? -15.853 7.067 14.326 1.00 95.56 172 SER A C 1
ATOM 1267 O O . SER A 1 172 ? -16.366 7.210 15.440 1.00 95.56 172 SER A O 1
ATOM 1269 N N . GLN A 1 173 ? -16.491 6.443 13.334 1.00 96.88 173 GLN A N 1
ATOM 1270 C CA . GLN A 1 173 ? -17.801 5.814 13.513 1.00 96.88 173 GLN A CA 1
ATOM 1271 C C . GLN A 1 173 ? -17.734 4.653 14.520 1.00 96.88 173 GLN A C 1
ATOM 1273 O O . GLN A 1 173 ? -18.648 4.497 15.325 1.00 96.88 173 GLN A O 1
ATOM 1278 N N . GLU A 1 174 ? -16.624 3.911 14.535 1.00 96.06 174 GLU A N 1
ATOM 1279 C CA . GLU A 1 174 ? -16.379 2.804 15.466 1.00 96.06 174 GLU A CA 1
ATOM 1280 C C . GLU A 1 174 ? -16.371 3.277 16.922 1.00 96.06 174 GLU A C 1
ATOM 1282 O O . GLU A 1 174 ? -17.047 2.685 17.761 1.00 96.06 174 GLU A O 1
ATOM 1287 N N . CYS A 1 175 ? -15.703 4.397 17.219 1.00 97.44 175 CYS A N 1
ATOM 1288 C CA . CYS A 1 175 ? -15.716 4.990 18.556 1.00 97.44 175 CYS A CA 1
ATOM 1289 C C . CYS A 1 175 ? -17.130 5.429 18.981 1.00 97.44 175 CYS A C 1
ATOM 1291 O O . CYS A 1 175 ? -17.544 5.196 20.118 1.00 97.44 175 CYS A O 1
ATOM 1293 N N . ARG A 1 176 ? -17.920 6.015 18.068 1.00 97.31 176 ARG A N 1
ATOM 1294 C CA . ARG A 1 176 ? -19.316 6.405 18.361 1.00 97.31 176 ARG A CA 1
ATOM 1295 C C . ARG A 1 176 ? -20.208 5.198 18.631 1.00 97.31 176 ARG A C 1
ATOM 1297 O O . ARG A 1 176 ? -21.078 5.268 19.497 1.00 97.31 176 ARG A O 1
ATOM 1304 N N . ASP A 1 177 ? -20.021 4.115 17.889 1.00 97.31 177 ASP A N 1
ATOM 1305 C CA . ASP A 1 177 ? -20.797 2.886 18.052 1.00 97.31 177 ASP A CA 1
ATOM 1306 C C . ASP A 1 177 ? -20.400 2.151 19.336 1.00 97.31 177 ASP A C 1
ATOM 1308 O O . ASP A 1 177 ? -21.277 1.745 20.098 1.00 97.31 177 ASP A O 1
ATOM 1312 N N . ALA A 1 178 ? -19.103 2.075 19.644 1.00 96.44 178 ALA A N 1
ATOM 1313 C CA . ALA A 1 178 ? -18.610 1.517 20.899 1.00 96.44 178 ALA A CA 1
ATOM 1314 C C . ALA A 1 178 ? -19.115 2.313 22.113 1.00 96.44 178 ALA A C 1
ATOM 1316 O O . ALA A 1 178 ? -19.552 1.722 23.098 1.00 96.44 178 ALA A O 1
ATOM 1317 N N . ARG A 1 179 ? -19.149 3.649 22.018 1.00 96.00 179 ARG A N 1
ATOM 1318 C CA . ARG A 1 179 ? -19.708 4.517 23.063 1.00 96.00 179 ARG A CA 1
ATOM 1319 C C . ARG A 1 179 ? -21.209 4.300 23.259 1.00 96.00 179 ARG A C 1
ATOM 1321 O O . ARG A 1 179 ? -21.651 4.167 24.394 1.00 96.00 179 ARG A O 1
ATOM 1328 N N . ARG A 1 180 ? -21.983 4.187 22.172 1.00 96.50 180 ARG A N 1
ATOM 1329 C CA . ARG A 1 180 ? -23.415 3.848 22.252 1.00 96.50 180 ARG A CA 1
ATOM 1330 C C . ARG A 1 180 ? -23.644 2.467 22.866 1.00 96.50 180 ARG A C 1
ATOM 1332 O O . ARG A 1 180 ? -24.546 2.318 23.681 1.00 96.50 180 ARG A O 1
ATOM 1339 N N . ASN A 1 181 ? -22.833 1.473 22.507 1.00 95.38 181 ASN A N 1
ATOM 1340 C CA . ASN A 1 181 ? -22.925 0.134 23.093 1.00 95.38 181 ASN A CA 1
ATOM 1341 C C . ASN A 1 181 ? -22.600 0.147 24.590 1.00 95.38 181 ASN A C 1
ATOM 1343 O O . ASN A 1 181 ? -23.329 -0.462 25.363 1.00 95.38 181 ASN A O 1
ATOM 1347 N N . TYR A 1 182 ? -21.567 0.884 25.001 1.00 95.44 182 TYR A N 1
ATOM 1348 C CA . TYR A 1 182 ? -21.235 1.071 26.412 1.00 95.44 182 TYR A CA 1
ATOM 1349 C C . TYR A 1 182 ? -22.376 1.741 27.195 1.00 95.44 182 TYR A C 1
ATOM 1351 O O . TYR A 1 182 ? -22.703 1.302 28.290 1.00 95.44 182 TYR A O 1
ATOM 1359 N N . GLU A 1 183 ? -23.024 2.759 26.622 1.00 93.50 183 GLU A N 1
ATOM 1360 C CA . GLU A 1 183 ? -24.167 3.440 27.251 1.00 93.50 183 GLU A CA 1
ATOM 1361 C C . GLU A 1 183 ? -25.427 2.558 27.338 1.00 93.50 183 GLU A C 1
ATOM 1363 O O . GLU A 1 183 ? -26.220 2.711 28.266 1.00 93.50 183 GLU A O 1
ATOM 1368 N N . MET A 1 184 ? -25.627 1.634 26.390 1.00 94.44 184 MET A N 1
ATOM 1369 C CA . MET A 1 184 ? -26.763 0.700 26.396 1.00 94.44 184 MET A CA 1
ATOM 1370 C C . MET A 1 184 ? -26.556 -0.505 27.324 1.00 94.44 184 MET A C 1
ATOM 1372 O O . MET A 1 184 ? -27.534 -1.111 27.768 1.00 94.44 184 MET A O 1
ATOM 1376 N N . GLU A 1 185 ? -25.310 -0.875 27.611 1.00 92.25 185 GLU A N 1
ATOM 1377 C CA . GLU A 1 185 ? -24.992 -2.030 28.444 1.00 92.25 185 GLU A CA 1
ATOM 1378 C C . GLU A 1 185 ? -25.076 -1.653 29.931 1.00 92.25 185 GLU A C 1
ATOM 1380 O O . GLU A 1 185 ? -24.110 -1.205 30.534 1.00 92.25 185 GLU A O 1
ATOM 1385 N N . THR A 1 186 ? -26.249 -1.826 30.544 1.00 82.00 186 THR A N 1
ATOM 1386 C CA . THR A 1 186 ? -26.470 -1.526 31.976 1.00 82.00 186 THR A CA 1
ATOM 1387 C C . THR A 1 186 ? -26.708 -2.770 32.836 1.00 82.00 186 THR A C 1
ATOM 1389 O O . THR A 1 186 ? -27.044 -2.648 34.013 1.00 82.00 186 THR A O 1
ATOM 1392 N N . ARG A 1 187 ? -26.627 -3.978 32.259 1.00 85.00 187 ARG A N 1
ATOM 1393 C CA . ARG A 1 187 ? -27.189 -5.189 32.884 1.00 85.00 187 ARG A CA 1
ATOM 1394 C C . ARG A 1 187 ? -26.265 -5.897 33.869 1.00 85.00 187 ARG A C 1
ATOM 1396 O O . ARG A 1 187 ? -26.780 -6.498 34.808 1.00 85.00 187 ARG A O 1
ATOM 1403 N N . SER A 1 188 ? -24.946 -5.851 33.687 1.00 92.81 188 SER A N 1
ATOM 1404 C CA . SER A 1 188 ? -24.009 -6.463 34.635 1.00 92.81 188 SER A CA 1
ATOM 1405 C C . SER A 1 188 ? -22.709 -5.663 34.764 1.00 92.81 188 SER A C 1
ATOM 1407 O O . SER A 1 188 ? -22.238 -5.101 33.773 1.00 92.81 188 SER A O 1
ATOM 1409 N N . PRO A 1 189 ? -22.106 -5.614 35.968 1.00 91.00 189 PRO A N 1
ATOM 1410 C CA . PRO A 1 189 ? -20.847 -4.901 36.188 1.00 91.00 189 PRO A CA 1
ATOM 1411 C C . PRO A 1 189 ? -19.707 -5.458 35.321 1.00 91.00 189 PRO A C 1
ATOM 1413 O O . PRO A 1 189 ? -18.943 -4.690 34.747 1.00 91.00 189 PRO A O 1
ATOM 1416 N N . GLU A 1 190 ? -19.657 -6.777 35.127 1.00 91.44 190 GLU A N 1
ATOM 1417 C CA . GLU A 1 190 ? -18.654 -7.430 34.276 1.00 91.44 190 GLU A CA 1
ATOM 1418 C C . GLU A 1 190 ? -18.810 -7.065 32.787 1.00 91.44 190 GLU A C 1
ATOM 1420 O O . GLU A 1 190 ? -17.824 -6.864 32.075 1.00 91.44 190 GLU A O 1
ATOM 1425 N N . ALA A 1 191 ? -20.049 -6.939 32.291 1.00 92.56 191 ALA A N 1
ATOM 1426 C CA . ALA A 1 191 ? -20.294 -6.530 30.907 1.00 92.56 191 ALA A CA 1
ATOM 1427 C C . ALA A 1 191 ? -19.947 -5.053 30.681 1.00 92.56 191 ALA A C 1
ATOM 1429 O O . ALA A 1 191 ? -19.404 -4.709 29.629 1.00 92.56 191 ALA A O 1
ATOM 1430 N N . ILE A 1 192 ? -20.202 -4.202 31.680 1.00 92.62 192 ILE A N 1
ATOM 1431 C CA . ILE A 1 192 ? -19.838 -2.782 31.655 1.00 92.62 192 ILE A CA 1
ATOM 1432 C C . ILE A 1 192 ? -18.320 -2.628 31.531 1.00 92.62 192 ILE A C 1
ATOM 1434 O O . ILE A 1 192 ? -17.864 -1.872 30.676 1.00 92.62 192 ILE A O 1
ATOM 1438 N N . GLU A 1 193 ? -17.526 -3.361 32.317 1.00 92.12 193 GLU A N 1
ATOM 1439 C CA . GLU A 1 193 ? -16.058 -3.306 32.233 1.00 92.12 193 GLU A CA 1
ATOM 1440 C C . GLU A 1 193 ? -15.537 -3.775 30.873 1.00 92.12 193 GLU A C 1
ATOM 1442 O O . GLU A 1 193 ? -14.704 -3.107 30.254 1.00 92.12 193 GLU A O 1
ATOM 1447 N N . LYS A 1 194 ? -16.096 -4.866 30.341 1.00 93.44 194 LYS A N 1
ATOM 1448 C CA . LYS A 1 194 ? -15.721 -5.361 29.014 1.00 93.44 194 LYS A CA 1
ATOM 1449 C C . LYS A 1 194 ? -16.071 -4.368 27.901 1.00 93.44 194 LYS A C 1
ATOM 1451 O O . LYS A 1 194 ? -15.255 -4.127 27.013 1.00 93.44 194 LYS A O 1
ATOM 1456 N N . MET A 1 195 ? -17.268 -3.775 27.932 1.00 95.06 195 MET A N 1
ATOM 1457 C CA . MET A 1 195 ? -17.668 -2.771 26.937 1.00 95.06 195 MET A CA 1
ATOM 1458 C C . MET A 1 195 ? -16.877 -1.475 27.079 1.00 95.06 195 MET A C 1
ATOM 1460 O O . MET A 1 195 ? -16.544 -0.849 26.074 1.00 95.06 195 MET A O 1
ATOM 1464 N N . LYS A 1 196 ? -16.518 -1.101 28.309 1.00 94.06 196 LYS A N 1
ATOM 1465 C CA . LYS A 1 196 ? -15.621 0.018 28.581 1.00 94.06 196 LYS A CA 1
ATOM 1466 C C . LYS A 1 196 ? -14.287 -0.202 27.877 1.00 94.06 196 LYS A C 1
ATOM 1468 O O . LYS A 1 196 ? -13.852 0.675 27.139 1.00 94.06 196 LYS A O 1
ATOM 1473 N N . GLN A 1 197 ? -13.670 -1.371 28.041 1.00 94.31 197 GLN A N 1
ATOM 1474 C CA . GLN A 1 197 ? -12.382 -1.679 27.418 1.00 94.31 197 GLN A CA 1
ATOM 1475 C C . GLN A 1 197 ? -12.446 -1.623 25.885 1.00 94.31 197 GLN A C 1
ATOM 1477 O O . GLN A 1 197 ? -11.619 -0.954 25.266 1.00 94.31 197 GLN A O 1
ATOM 1482 N N . LEU A 1 198 ? -13.494 -2.193 25.280 1.00 94.25 198 LEU A N 1
ATOM 1483 C CA . LEU A 1 198 ? -13.725 -2.088 23.833 1.00 94.25 198 LEU A CA 1
ATOM 1484 C C . LEU A 1 198 ? -13.913 -0.638 23.363 1.00 94.25 198 LEU A C 1
ATOM 1486 O O . LEU A 1 198 ? -13.438 -0.270 22.290 1.00 94.25 198 LEU A O 1
ATOM 1490 N N . MET A 1 199 ? -14.578 0.206 24.158 1.00 95.69 199 MET A N 1
ATOM 1491 C CA . MET A 1 199 ? -14.709 1.635 23.864 1.00 95.69 199 MET A CA 1
ATOM 1492 C C . MET A 1 199 ? -13.346 2.339 23.882 1.00 95.69 199 MET A C 1
ATOM 1494 O O . MET A 1 199 ? -13.059 3.111 22.969 1.00 95.69 199 MET A O 1
ATOM 1498 N N . TYR A 1 200 ? -12.495 2.073 24.877 1.00 94.38 200 TYR A N 1
ATOM 1499 C CA . TYR A 1 200 ? -11.148 2.653 24.944 1.00 94.38 200 TYR A CA 1
ATOM 1500 C C . TYR A 1 200 ? -10.301 2.256 23.727 1.00 94.38 200 TYR A C 1
ATOM 1502 O O . TYR A 1 200 ? -9.736 3.129 23.063 1.00 94.38 200 TYR A O 1
ATOM 1510 N N . GLU A 1 201 ? -10.305 0.972 23.365 1.00 94.25 201 GLU A N 1
ATOM 1511 C CA . GLU A 1 201 ? -9.582 0.454 22.198 1.00 94.25 201 GLU A CA 1
ATOM 1512 C C . GLU A 1 201 ? -10.072 1.074 20.880 1.00 94.25 201 GLU A C 1
ATOM 1514 O O . GLU A 1 201 ? -9.263 1.578 20.091 1.00 94.25 201 GLU A O 1
ATOM 1519 N N . ALA A 1 202 ? -11.391 1.108 20.659 1.00 95.81 202 ALA A N 1
ATOM 1520 C CA . ALA A 1 202 ? -11.994 1.673 19.450 1.00 95.81 202 ALA A CA 1
ATOM 1521 C C . ALA A 1 202 ? -11.732 3.182 19.319 1.00 95.81 202 ALA A C 1
ATOM 1523 O O . ALA A 1 202 ? -11.462 3.691 18.231 1.00 95.81 202 ALA A O 1
ATOM 1524 N N . CYS A 1 203 ? -11.762 3.908 20.436 1.00 95.81 203 CYS A N 1
ATOM 1525 C CA . CYS A 1 203 ? -11.507 5.344 20.461 1.00 95.81 203 CYS A CA 1
ATOM 1526 C C . CYS A 1 203 ? -10.011 5.703 20.493 1.00 95.81 203 CYS A C 1
ATOM 1528 O O . CYS A 1 203 ? -9.679 6.887 20.447 1.00 95.81 203 CYS A O 1
ATOM 1530 N N . GLY A 1 204 ? -9.102 4.721 20.568 1.00 92.94 204 GLY A N 1
ATOM 1531 C CA . GLY A 1 204 ? -7.661 4.967 20.691 1.00 92.94 204 GLY A CA 1
ATOM 1532 C C . GLY A 1 204 ? -7.280 5.707 21.977 1.00 92.94 204 GLY A C 1
ATOM 1533 O O . GLY A 1 204 ? -6.295 6.447 21.991 1.00 92.94 204 GLY A O 1
ATOM 1534 N N . MET A 1 205 ? -8.086 5.546 23.028 1.00 90.50 205 MET A N 1
ATOM 1535 C CA . MET A 1 205 ? -7.834 6.092 24.355 1.00 90.50 205 MET A CA 1
ATOM 1536 C C . MET A 1 205 ? -7.157 5.021 25.208 1.00 90.50 205 MET A C 1
ATOM 1538 O O . MET A 1 205 ? -7.578 3.868 25.202 1.00 90.50 205 MET A O 1
ATOM 1542 N N . ASP A 1 206 ? -6.135 5.404 25.966 1.00 89.31 206 ASP A N 1
ATOM 1543 C CA . ASP A 1 206 ? -5.511 4.490 26.918 1.00 89.31 206 ASP A CA 1
ATOM 1544 C C . ASP A 1 206 ? -6.497 4.235 28.080 1.00 89.31 206 ASP A C 1
ATOM 1546 O O . ASP A 1 206 ? -7.099 5.197 28.581 1.00 89.31 206 ASP A O 1
ATOM 1550 N N . PRO A 1 207 ? -6.724 2.972 28.497 1.00 85.88 207 PRO A N 1
ATOM 1551 C CA . PRO A 1 207 ? -7.567 2.692 29.651 1.00 85.88 207 PRO A CA 1
ATOM 1552 C C . PRO A 1 207 ? -6.974 3.395 30.882 1.00 85.88 207 PRO A C 1
ATOM 1554 O O . PRO A 1 207 ? -5.747 3.490 30.998 1.00 85.88 207 PRO A O 1
ATOM 1557 N N . PRO A 1 208 ? -7.809 3.923 31.799 1.00 81.62 208 PRO A N 1
ATOM 1558 C CA . PRO A 1 208 ? -7.296 4.469 33.046 1.00 81.62 208 PRO A CA 1
ATOM 1559 C C . PRO A 1 208 ? -6.502 3.354 33.716 1.00 81.62 208 PRO A C 1
ATOM 1561 O O . PRO A 1 208 ? -7.067 2.287 33.936 1.00 81.62 208 PRO A O 1
ATOM 1564 N N . ALA A 1 209 ? -5.207 3.584 33.964 1.00 80.44 209 ALA A N 1
ATOM 1565 C CA . ALA A 1 209 ? -4.351 2.606 34.622 1.00 80.44 209 ALA A CA 1
ATOM 1566 C C . ALA A 1 209 ? -5.107 2.094 35.844 1.00 80.44 209 ALA A C 1
ATOM 1568 O O . ALA A 1 209 ? -5.471 2.905 36.703 1.00 80.44 209 ALA A O 1
ATOM 1569 N N . ASP A 1 210 ? -5.441 0.801 35.844 1.00 66.69 210 ASP A N 1
ATOM 1570 C CA . ASP A 1 210 ? -6.271 0.211 36.879 1.00 66.69 210 ASP A CA 1
ATOM 1571 C C . ASP A 1 210 ? -5.677 0.621 38.218 1.00 66.69 210 ASP A C 1
ATOM 1573 O O . ASP A 1 210 ? -4.557 0.242 38.568 1.00 66.69 210 ASP A O 1
ATOM 1577 N N . ALA A 1 211 ? -6.418 1.423 38.980 1.00 58.22 211 ALA A N 1
ATOM 1578 C CA . ALA A 1 211 ? -5.993 1.910 40.288 1.00 58.22 211 ALA A CA 1
ATOM 1579 C C . ALA A 1 211 ? -5.888 0.767 41.330 1.00 58.22 211 ALA A C 1
ATOM 1581 O O . ALA A 1 211 ? -5.901 1.022 42.529 1.00 58.22 211 ALA A O 1
ATOM 1582 N N . GLY A 1 212 ? -5.826 -0.493 40.883 1.00 56.69 212 GLY A N 1
ATOM 1583 C CA . GLY A 1 212 ? -6.027 -1.703 41.669 1.00 56.69 212 GLY A CA 1
ATOM 1584 C C . GLY A 1 212 ? -4.847 -2.674 41.741 1.00 56.69 212 GLY A C 1
ATOM 1585 O O . GLY A 1 212 ? -4.971 -3.665 42.449 1.00 56.69 212 GLY A O 1
ATOM 1586 N N . ALA A 1 213 ? -3.704 -2.428 41.091 1.00 50.91 213 ALA A N 1
ATOM 1587 C CA . ALA A 1 213 ? -2.550 -3.345 41.181 1.00 50.91 213 ALA A CA 1
ATOM 1588 C C . ALA A 1 213 ? -1.237 -2.684 41.641 1.00 50.91 213 ALA A C 1
ATOM 1590 O O . ALA A 1 213 ? -0.162 -3.262 41.504 1.00 50.91 213 ALA A O 1
ATOM 1591 N N . GLY A 1 214 ? -1.312 -1.480 42.215 1.00 46.22 214 GLY A N 1
ATOM 1592 C CA . GLY A 1 214 ? -0.182 -0.789 42.835 1.00 46.22 214 GLY A CA 1
ATOM 1593 C C . GLY A 1 214 ? -0.354 -0.721 44.347 1.00 46.22 214 GLY A C 1
ATOM 1594 O O . GLY A 1 214 ? -1.034 0.166 44.846 1.00 46.22 214 GLY A O 1
ATOM 1595 N N . THR A 1 215 ? 0.235 -1.684 45.056 1.00 51.22 215 THR A N 1
ATOM 1596 C CA . THR A 1 215 ? 0.681 -1.613 46.461 1.00 51.22 215 THR A CA 1
ATOM 1597 C C . THR A 1 215 ? 0.234 -0.379 47.256 1.00 51.22 215 THR A C 1
ATOM 1599 O O . THR A 1 215 ? 0.886 0.655 47.173 1.00 51.22 215 THR A O 1
ATOM 1602 N N . GLY A 1 216 ? -0.820 -0.512 48.067 1.00 51.81 216 GLY A N 1
ATOM 1603 C CA . GLY A 1 216 ? -0.930 0.001 49.445 1.00 51.81 216 GLY A CA 1
ATOM 1604 C C . GLY A 1 216 ? -0.458 1.414 49.826 1.00 51.81 216 GLY A C 1
ATOM 1605 O O . GLY A 1 216 ? -0.367 1.686 51.019 1.00 51.81 216 GLY A O 1
ATOM 1606 N N . GLN A 1 217 ? -0.167 2.333 48.907 1.00 51.19 217 GLN A N 1
ATOM 1607 C CA . GLN A 1 217 ? 0.037 3.732 49.251 1.00 51.19 217 GLN A CA 1
ATOM 1608 C C . GLN A 1 217 ? -1.333 4.384 49.316 1.00 51.19 217 GLN A C 1
ATOM 1610 O O . GLN A 1 217 ? -1.861 4.907 48.337 1.00 51.19 217 GLN A O 1
ATOM 1615 N N . THR A 1 218 ? -1.908 4.362 50.516 1.00 52.91 218 THR A N 1
ATOM 1616 C CA . THR A 1 218 ? -2.908 5.342 50.921 1.00 52.91 218 THR A CA 1
ATOM 1617 C C . THR A 1 218 ? -2.270 6.724 50.806 1.00 52.91 218 THR A C 1
ATOM 1619 O O . THR A 1 218 ? -1.722 7.256 51.773 1.00 52.91 218 THR A O 1
ATOM 1622 N N . VAL A 1 219 ? -2.302 7.315 49.613 1.00 54.75 219 VAL A N 1
ATOM 1623 C CA . VAL A 1 219 ? -2.127 8.754 49.476 1.00 54.75 219 VAL A CA 1
ATOM 1624 C C . VAL A 1 219 ? -3.356 9.338 50.148 1.00 54.75 219 VAL A C 1
ATOM 1626 O O . VAL A 1 219 ? -4.440 9.391 49.571 1.00 54.75 219 VAL A O 1
ATOM 1629 N N . ILE A 1 220 ? -3.195 9.694 51.422 1.00 57.56 220 ILE A N 1
ATOM 1630 C CA . ILE A 1 220 ? -4.108 10.576 52.130 1.00 57.56 220 ILE A CA 1
ATOM 1631 C C . ILE A 1 220 ? -4.173 11.821 51.253 1.00 57.56 220 ILE A C 1
ATOM 1633 O O . ILE A 1 220 ? -3.268 12.654 51.272 1.00 57.56 220 ILE A O 1
ATOM 1637 N N . LEU A 1 221 ? -5.208 11.920 50.416 1.00 54.28 221 LEU A N 1
ATOM 1638 C CA . LEU A 1 221 ? -5.547 13.180 49.789 1.00 54.28 221 LEU A CA 1
ATOM 1639 C C . LEU A 1 221 ? -5.938 14.087 50.946 1.00 54.28 221 LEU A C 1
ATOM 1641 O O . LEU A 1 221 ? -7.068 14.056 51.438 1.00 54.28 221 LEU A O 1
ATOM 1645 N N . THR A 1 222 ? -4.974 14.874 51.408 1.00 57.88 222 THR A N 1
ATOM 1646 C CA . THR A 1 222 ? -5.209 16.038 52.242 1.00 57.88 222 THR A CA 1
ATOM 1647 C C . THR A 1 222 ? -6.135 16.928 51.435 1.00 57.88 222 THR A C 1
ATOM 1649 O O . THR A 1 222 ? -5.687 17.669 50.565 1.00 57.88 222 THR A O 1
ATOM 1652 N N . ARG A 1 223 ? -7.445 16.767 51.651 1.00 53.94 223 ARG A N 1
ATOM 1653 C CA . ARG A 1 223 ? -8.510 17.554 51.036 1.00 53.94 223 ARG A CA 1
ATOM 1654 C C . ARG A 1 223 ? -8.096 19.017 51.176 1.00 53.94 223 ARG A C 1
ATOM 1656 O O . ARG A 1 223 ? -8.080 19.504 52.310 1.00 53.94 223 ARG A O 1
ATOM 1663 N N . PRO A 1 224 ? -7.715 19.712 50.088 1.00 53.94 224 PRO A N 1
ATOM 1664 C CA . PRO A 1 224 ? -7.388 21.118 50.181 1.00 53.94 224 PRO A CA 1
ATOM 1665 C C . PRO A 1 224 ? -8.645 21.796 50.700 1.00 53.94 224 PRO A C 1
ATOM 1667 O O . PRO A 1 224 ? -9.711 21.730 50.082 1.00 53.94 224 PRO A O 1
ATOM 1670 N N . ARG A 1 225 ? -8.537 22.337 51.911 1.00 57.03 225 ARG A N 1
ATOM 1671 C CA . ARG A 1 225 ? -9.572 23.131 52.557 1.00 57.03 225 ARG A CA 1
ATOM 1672 C C . ARG A 1 225 ? -10.043 24.144 51.521 1.00 57.03 225 ARG A C 1
ATOM 1674 O O . ARG A 1 225 ? -9.210 24.857 50.967 1.00 57.03 225 ARG A O 1
ATOM 1681 N N . ALA A 1 226 ? -11.340 24.121 51.214 1.00 49.97 226 ALA A N 1
ATOM 1682 C CA . ALA A 1 226 ? -11.948 24.978 50.208 1.00 49.97 226 ALA A CA 1
ATOM 1683 C C . ALA A 1 226 ? -11.452 26.413 50.409 1.00 49.97 226 ALA A C 1
ATOM 1685 O O . ALA A 1 226 ? -11.752 27.043 51.425 1.00 49.97 226 ALA A O 1
ATOM 1686 N N . ALA A 1 227 ? -10.632 26.894 49.473 1.00 64.75 227 ALA A N 1
ATOM 1687 C CA . ALA A 1 227 ? -10.283 28.297 49.439 1.00 64.75 227 ALA A CA 1
ATOM 1688 C C . ALA A 1 227 ? -11.596 29.070 49.226 1.00 64.75 227 ALA A C 1
ATOM 1690 O O . ALA A 1 227 ? -12.404 28.653 48.388 1.00 64.75 227 ALA A O 1
ATOM 1691 N N . PRO A 1 228 ? -11.847 30.147 49.988 1.00 64.38 228 PRO A N 1
ATOM 1692 C CA . PRO A 1 228 ? -13.035 30.966 49.801 1.00 64.38 228 PRO A CA 1
ATOM 1693 C 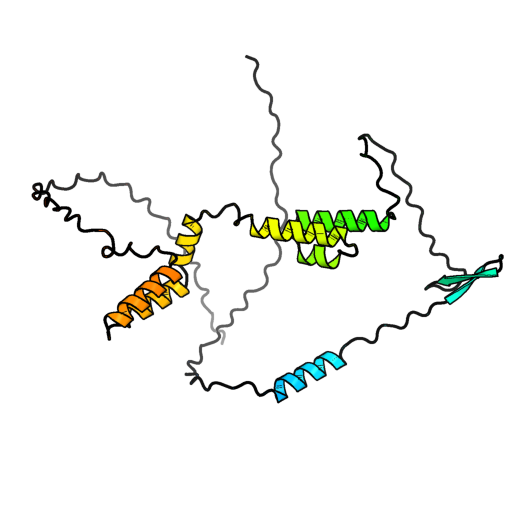C . PRO A 1 228 ? -13.122 31.387 48.334 1.00 64.38 228 PRO A C 1
ATOM 1695 O O . PRO A 1 228 ? -12.125 31.819 47.751 1.00 64.38 228 PRO A O 1
ATOM 1698 N N . HIS A 1 229 ? -14.304 31.203 47.743 1.00 56.22 229 HIS A N 1
ATOM 1699 C CA . HIS A 1 229 ? -14.603 31.553 46.360 1.00 56.22 229 HIS A CA 1
ATOM 1700 C C . HIS A 1 229 ? -14.091 32.960 46.046 1.00 56.22 229 HIS A C 1
ATOM 1702 O O . HIS A 1 229 ? -14.687 33.960 46.442 1.00 56.22 229 HIS A O 1
ATOM 1708 N N . ARG A 1 230 ? -12.981 33.035 45.309 1.00 64.19 230 ARG A N 1
ATOM 1709 C CA . ARG A 1 230 ? -12.572 34.269 44.655 1.00 64.19 230 ARG A CA 1
ATOM 1710 C C . ARG A 1 230 ? -13.467 34.398 43.419 1.00 64.19 230 ARG A C 1
ATOM 1712 O O . ARG A 1 230 ? -13.466 33.468 42.608 1.00 64.19 230 ARG A O 1
ATOM 1719 N N . PRO A 1 231 ? -14.262 35.472 43.281 1.00 71.88 231 PRO A N 1
ATOM 1720 C CA . PRO A 1 231 ? -15.053 35.679 42.078 1.00 71.88 231 PRO A CA 1
ATOM 1721 C C . PRO A 1 231 ? -14.116 35.667 40.861 1.00 71.88 231 PRO A C 1
ATOM 1723 O O . PRO A 1 231 ? -12.990 36.172 40.958 1.00 71.88 231 PRO A O 1
ATOM 1726 N N . PRO A 1 232 ? -14.527 35.044 39.743 1.00 73.69 232 PRO A N 1
ATOM 1727 C CA . PRO A 1 232 ? -13.693 34.975 38.555 1.00 73.69 232 PRO A CA 1
ATOM 1728 C C . PRO A 1 232 ? -13.323 36.395 38.104 1.00 73.69 232 PRO A C 1
ATOM 1730 O O . PRO A 1 232 ? -14.170 37.291 38.164 1.00 73.69 232 PRO A O 1
ATOM 1733 N N . PRO A 1 233 ? -12.073 36.627 37.665 1.00 69.88 233 PRO A N 1
ATOM 1734 C CA . PRO A 1 233 ? -11.700 37.906 37.087 1.00 69.88 233 PRO A CA 1
ATOM 1735 C C . PRO A 1 233 ? -12.615 38.182 35.894 1.00 69.88 233 PRO A C 1
ATOM 1737 O O . PRO A 1 233 ? -12.784 37.327 35.021 1.00 69.88 233 PRO A O 1
ATOM 1740 N N . ILE A 1 234 ? -13.223 39.368 35.893 1.00 67.69 234 ILE A N 1
ATOM 1741 C CA . ILE A 1 234 ? -14.021 39.891 34.786 1.00 67.69 234 ILE A CA 1
ATOM 1742 C C . ILE A 1 234 ? -13.131 39.823 33.546 1.00 67.69 234 ILE A C 1
ATOM 1744 O O . ILE A 1 234 ? -12.147 40.553 33.426 1.00 67.69 234 ILE A O 1
ATOM 1748 N N . ARG A 1 235 ? -13.426 38.867 32.665 1.00 62.06 235 ARG A N 1
ATOM 1749 C CA . ARG A 1 235 ? -12.707 38.693 31.409 1.00 62.06 235 ARG A CA 1
ATOM 1750 C C . ARG A 1 235 ? -13.044 39.915 30.548 1.00 62.06 235 ARG A C 1
ATOM 1752 O O . ARG A 1 235 ? -14.232 40.121 30.302 1.00 62.06 235 ARG A O 1
ATOM 1759 N N . PRO A 1 236 ? -12.063 40.728 30.116 1.00 65.31 236 PRO A N 1
ATOM 1760 C CA . PRO A 1 236 ? -12.336 41.814 29.185 1.00 65.31 236 PRO A CA 1
ATOM 1761 C C . PRO A 1 236 ? -12.993 41.215 27.943 1.00 65.31 236 PRO A C 1
ATOM 1763 O O . PRO A 1 236 ? -12.501 40.216 27.405 1.00 65.31 236 PRO A O 1
ATOM 1766 N N . GLU A 1 237 ? -14.143 41.776 27.566 1.00 52.59 237 GLU A N 1
ATOM 1767 C CA . GLU A 1 237 ? -14.936 41.330 26.429 1.00 52.59 237 GLU A CA 1
ATOM 1768 C C . GLU A 1 237 ? -14.039 41.210 25.203 1.00 52.59 237 GLU A C 1
ATOM 1770 O O . GLU A 1 237 ? -13.502 42.188 24.682 1.00 52.59 237 GLU A O 1
ATOM 1775 N N . GLN A 1 238 ? -13.836 39.972 24.764 1.00 61.00 238 GLN A N 1
ATOM 1776 C CA . GLN A 1 238 ? -13.155 39.712 23.515 1.00 61.00 238 GLN A CA 1
ATOM 1777 C C . GLN A 1 238 ? -14.124 40.156 22.410 1.00 61.00 238 GLN A C 1
ATOM 1779 O O . GLN A 1 238 ? -15.254 39.657 22.385 1.00 61.00 238 GLN A O 1
ATOM 1784 N N . PRO A 1 239 ? -13.742 41.095 21.524 1.00 62.19 239 PRO A N 1
ATOM 1785 C CA . PRO A 1 239 ? -14.618 41.552 20.460 1.00 62.19 239 PRO A CA 1
ATOM 1786 C C . PRO A 1 239 ? -15.029 40.339 19.635 1.00 62.19 239 PRO A C 1
ATOM 1788 O O . PRO A 1 239 ? -14.202 39.663 19.021 1.00 62.19 239 PRO A O 1
ATOM 1791 N N . THR A 1 240 ? -16.322 40.031 19.686 1.00 59.97 240 THR A N 1
ATOM 1792 C CA . THR A 1 240 ? -16.920 38.950 18.914 1.00 59.97 240 THR A CA 1
ATOM 1793 C C . THR A 1 240 ? -16.761 39.325 17.449 1.00 59.97 240 THR A C 1
ATOM 1795 O O . THR A 1 240 ? -17.518 40.139 16.918 1.00 59.97 240 THR A O 1
ATOM 1798 N N . VAL A 1 241 ? -15.745 38.760 16.795 1.00 61.25 241 VAL A N 1
ATOM 1799 C CA . VAL A 1 241 ? -15.608 38.809 15.342 1.00 61.25 241 VAL A CA 1
ATOM 1800 C C . VAL A 1 241 ? -16.804 38.049 14.786 1.00 61.25 241 VAL A C 1
ATOM 1802 O O . VAL A 1 241 ? -16.837 36.820 14.732 1.00 61.25 241 VAL A O 1
ATOM 1805 N N . ARG A 1 242 ? -17.843 38.814 14.462 1.00 57.22 242 ARG A N 1
ATOM 1806 C CA . ARG A 1 242 ? -19.072 38.359 13.830 1.00 57.22 242 ARG A CA 1
ATOM 1807 C C . ARG A 1 242 ? -18.667 37.727 12.503 1.00 57.22 242 ARG A C 1
ATOM 1809 O O . ARG A 1 242 ? -18.327 38.446 11.566 1.00 57.22 242 ARG A O 1
ATOM 1816 N N . GLN A 1 243 ? -18.641 36.396 12.438 1.00 59.66 243 GLN A N 1
ATOM 1817 C CA . GLN A 1 243 ? -18.381 35.722 11.172 1.00 59.66 243 GLN A CA 1
ATOM 1818 C C . GLN A 1 243 ? -19.418 36.206 10.147 1.00 59.66 243 GLN A C 1
ATOM 1820 O O . GLN A 1 243 ? -20.618 36.219 10.460 1.00 59.66 243 GLN A O 1
ATOM 1825 N N . PRO A 1 244 ? -18.989 36.647 8.952 1.00 61.31 244 PRO A N 1
ATOM 1826 C CA . PRO A 1 244 ? -19.912 37.010 7.895 1.00 61.31 244 PRO A CA 1
ATOM 1827 C C . PRO A 1 244 ? -20.740 35.773 7.561 1.00 61.31 244 PRO A C 1
ATOM 1829 O O . PRO A 1 244 ? -20.204 34.735 7.175 1.00 61.31 244 PRO A O 1
ATOM 1832 N N . ARG A 1 245 ? -22.058 35.882 7.764 1.00 57.47 245 ARG A N 1
ATOM 1833 C CA . ARG A 1 245 ? -23.024 34.878 7.324 1.00 57.47 245 ARG A CA 1
ATOM 1834 C C . ARG A 1 245 ? -22.756 34.608 5.851 1.00 57.47 245 ARG A C 1
ATOM 1836 O O . ARG A 1 245 ? -22.946 35.494 5.021 1.00 57.47 245 ARG A O 1
ATOM 1843 N N . THR A 1 246 ? -22.298 33.400 5.549 1.00 57.25 246 THR A N 1
ATOM 1844 C CA . THR A 1 246 ? -22.262 32.880 4.190 1.00 57.25 246 THR A CA 1
ATOM 1845 C C . THR A 1 246 ? -23.671 33.035 3.630 1.00 57.25 246 THR A C 1
ATOM 1847 O O . THR A 1 246 ? -24.618 32.475 4.182 1.00 57.25 246 THR A O 1
ATOM 1850 N N . LEU A 1 247 ? -23.818 33.884 2.611 1.00 61.72 247 LEU A N 1
ATOM 1851 C CA . LEU A 1 247 ? -25.073 34.070 1.897 1.00 61.72 247 LEU A CA 1
ATOM 1852 C C . LEU A 1 247 ? -25.505 32.698 1.372 1.00 61.72 247 LEU A C 1
ATOM 1854 O O . LEU A 1 247 ? -24.837 32.117 0.516 1.00 61.72 247 LEU A O 1
ATOM 1858 N N . GLU A 1 248 ? -26.595 32.171 1.921 1.00 66.62 248 GLU A N 1
ATOM 1859 C CA . GLU A 1 248 ? -27.274 31.000 1.384 1.00 66.62 248 GLU A CA 1
ATOM 1860 C C . GLU A 1 248 ? -27.701 31.327 -0.062 1.00 66.62 248 GLU A C 1
ATOM 1862 O O . GLU A 1 248 ? -28.365 32.347 -0.280 1.00 66.62 248 GLU A O 1
ATOM 1867 N N . PRO A 1 249 ? -27.303 30.533 -1.072 1.00 64.00 249 PRO A N 1
ATOM 1868 C CA . PRO A 1 249 ? -27.708 30.783 -2.446 1.00 64.00 249 PRO A CA 1
ATOM 1869 C C . PRO A 1 249 ? -29.222 30.592 -2.578 1.00 64.00 249 PRO A C 1
ATOM 1871 O O . PRO A 1 249 ? -29.767 29.532 -2.263 1.00 64.00 249 PRO A O 1
ATOM 1874 N N . ALA A 1 250 ? -29.894 31.645 -3.047 1.00 67.94 250 ALA A N 1
ATOM 1875 C CA . ALA A 1 250 ? -31.331 31.682 -3.271 1.00 67.94 250 ALA A CA 1
ATOM 1876 C C . ALA A 1 250 ? -31.791 30.479 -4.109 1.00 67.94 250 ALA A C 1
ATOM 1878 O O . ALA A 1 250 ? -31.297 30.235 -5.213 1.00 67.94 250 ALA A O 1
ATOM 1879 N N . ARG A 1 251 ? -32.754 29.719 -3.576 1.00 68.75 251 ARG A N 1
ATOM 1880 C CA . ARG A 1 251 ? -33.365 28.596 -4.291 1.00 68.75 251 ARG A CA 1
ATOM 1881 C C . ARG A 1 251 ? -34.099 29.114 -5.536 1.00 68.75 251 ARG A C 1
ATOM 1883 O O . ARG A 1 251 ? -34.870 30.067 -5.418 1.00 68.75 251 ARG A O 1
ATOM 1890 N N . PRO A 1 252 ? -33.929 28.482 -6.708 1.00 66.38 252 PRO A N 1
ATOM 1891 C CA . PRO A 1 252 ? -34.675 28.858 -7.899 1.00 66.38 252 PRO A CA 1
ATOM 1892 C C . PRO A 1 252 ? -36.164 28.541 -7.715 1.00 66.38 252 PRO A C 1
ATOM 1894 O O . PRO A 1 252 ? -36.553 27.402 -7.444 1.00 66.38 252 PRO A O 1
ATOM 1897 N N . ILE A 1 253 ? -36.996 29.571 -7.872 1.00 70.81 253 ILE A N 1
ATOM 1898 C CA . ILE A 1 253 ? -38.454 29.464 -7.935 1.00 70.81 253 ILE A CA 1
ATOM 1899 C C . ILE A 1 253 ? -38.795 28.700 -9.219 1.00 70.81 253 ILE A C 1
ATOM 1901 O O . ILE A 1 253 ? -38.582 29.204 -10.322 1.00 70.81 253 ILE A O 1
ATOM 1905 N N . ARG A 1 254 ? -39.304 27.469 -9.089 1.00 65.06 254 ARG A N 1
ATOM 1906 C CA . ARG A 1 254 ? -39.866 26.724 -10.222 1.00 65.06 254 ARG A CA 1
ATOM 1907 C C . ARG A 1 254 ? -41.129 27.441 -10.694 1.00 65.06 254 ARG A C 1
ATOM 1909 O O . ARG A 1 254 ? -42.141 27.411 -9.996 1.00 65.06 254 ARG A O 1
ATOM 1916 N N . ARG A 1 255 ? -41.064 28.070 -11.870 1.00 60.81 255 ARG A N 1
ATOM 1917 C CA . ARG A 1 255 ? -42.267 28.411 -12.633 1.00 60.81 255 ARG A CA 1
ATOM 1918 C C . ARG A 1 255 ? -42.936 27.109 -13.061 1.00 60.81 255 ARG A C 1
ATOM 1920 O O . ARG A 1 255 ? -42.269 26.155 -13.455 1.00 60.81 255 ARG A O 1
ATOM 1927 N N . LYS A 1 256 ? -44.242 27.070 -12.847 1.00 64.75 256 LYS A N 1
ATOM 1928 C CA . LYS A 1 256 ? -45.147 26.012 -13.263 1.00 64.75 256 LYS A CA 1
ATOM 1929 C C . LYS A 1 256 ? -45.671 26.484 -14.615 1.00 64.75 256 LYS A C 1
ATOM 1931 O O . LYS A 1 256 ? -46.365 27.493 -14.643 1.00 64.75 256 LYS A O 1
ATOM 1936 N N . ASP A 1 257 ? -45.213 25.859 -15.690 1.00 68.56 257 ASP A N 1
ATOM 1937 C CA . ASP A 1 257 ? -45.760 26.102 -17.021 1.00 68.56 257 ASP A CA 1
ATOM 1938 C C . ASP A 1 257 ? -47.055 25.283 -17.147 1.00 68.56 257 ASP A C 1
ATOM 1940 O O . ASP A 1 257 ? -47.054 24.079 -16.856 1.00 68.56 257 ASP A O 1
ATOM 1944 N N . ASP A 1 258 ? -48.142 25.988 -17.466 1.00 63.25 258 ASP A N 1
ATOM 1945 C CA . ASP A 1 258 ? -49.424 25.462 -17.957 1.00 63.25 258 ASP A CA 1
ATOM 1946 C C . ASP A 1 258 ? -49.314 25.088 -19.445 1.00 63.25 258 ASP A C 1
ATOM 1948 O O . ASP A 1 258 ? -48.606 25.813 -20.187 1.00 63.25 258 ASP A O 1
#

Sequence (258 aa):
MVRAASPDGQGMSPPCKPDCLPVRARCSLLPTSSTRRTRMIPHPIRLALAFMAILSASPVFAQGQFHKCVDAKGKVTYQDFPCGQAPTVGTPEAPRSGAASPAPADSASSPVMRQLDAAVKAAIAGRDLPRARGLAVTAQHWEWIAEAEQNQQAQPVTGRTQADLRAEKGASQECRDARRNYEMETRSPEAIEKMKQLMYEACGMDPPADAGAGTGQTVILTRPRAAPHRPPPIRPEQPTVRQPRTLEPARPIRRKDD

Radius of gyration: 35.66 Å; chains: 1; bounding box: 81×65×100 Å

Foldseek 3Di:
DDDDDDDDDDDDDDDDDDDPDDPPDPPPDDDPPPPPPPPPPPDVVVVVVVVVVVVVPPDDPPPQDWDWDADPVRDTDTDSDPPPPDPCPPDPPDDDDDDDDDDDDDPDDDPVSVVLVVQLVVCLVVVNLVSSVVSDDDPVSVVSSVVSVVVVVVPPPPPQDPVNVLVVLQVDPQLVVLVVVLVPPPPDPVVNVVSLVSNCVSSVHDPDPPPPPDDDPPPVPPPPDDDPDDDPPPDPDDPPPPPPPDPDPDDDDDDDDD